Protein AF-S7XGF2-F1 (afdb_monomer_lite)

Organism: NCBI:txid1340486

Sequence (315 aa):
MRSEIEKMKKSPLVKIKSRLDFIYLAYAISLGLIILFSFMGVMVDEVNNSLNIYGWIRGILNANLFLAVSLLELVFVLKRKEKILIVLRILNSLWLFKLLLDVVKGVAQSRMAATSYNVFAGIVQFTSGFLSGWSPTMERANSADMLNGYYLILYSTFFSLILLLVYCYFKYIKKEKLTFEFHLSFLSVEDIKKSYAKNKLLTVASISISISQFLYFYSLPGTINKTVSPFTYHAILALIILALAVLVVSSIASGEEKRLDTYIITLLLTFIVYNPIYIFQHGRPGLGYIVYIFGWILFGYYLVDKKWIQSERNH

Foldseek 3Di:
DVVVVVVVVDPDQKDDDDPLQVLLVVLLVLLVQLLVLQLFFFKADQVRDGWGLQQQFDDPLGVLVLNVLSVVLSVCSQVVVPVVNLVSLVVSLVSVVVSLVSSVVQQVVQLVVLVVCVVVVVVVQVVCCVPPVDGDDDPTSGGMDTDPSSVSSVVSSVVSVVSSVVSCCCCPVVVDDNPMHRPDDADDPVLLVLLCVQPVLLSLLLVLQLVLQSFFFFDAPPDPDRGGHCSTPPVVVNVLSNVLSRVLSNCSSVVVPVCNLVSLVVLLCCCVVVPPVVRVVGHHGTPSNVSNVVSNVSSVVVVVVVVVVVVVVVD

Secondary structure (DSSP, 8-state):
-HHHHHHTS---SB---SHHHHHHHHHHHHHHHHHHHHTSEEEE-TTS-EEEHHHH--SSSSHHHHHHHHHHHHHHHHTT-HHHHHHHHHHHHHHHHHHHHHHHHHHHHHHHHHHHHHHHHHHHHHHHHHHHS-----------EE-HHHHHHHHHHHHHHHHHHHHHIIIIIS-PPP---B---PPPHHHHHHHHHH-HHHHHHHHHHHHHTTS--EE-TT-TT-EE-HHHH-HHHHHHHHHHHHHHHHHHHHT-HHHHHHHHHHHHHGGGTT-HHHHHHHSEEPHHHHHHHHHHHHHHHHHHHHHHHHHHHT-

pLDDT: mean 79.8, std 14.9, range [38.66, 96.31]

Radius of gyration: 25.09 Å; chains: 1; bounding box: 88×34×70 Å

Structure (mmCIF, N/CA/C/O backbone):
data_AF-S7XGF2-F1
#
_entry.id   AF-S7XGF2-F1
#
loop_
_atom_site.group_PDB
_atom_site.id
_atom_site.type_symbol
_atom_site.label_atom_id
_atom_site.label_alt_id
_atom_site.label_comp_id
_atom_site.label_asym_id
_atom_site.label_entity_id
_atom_site.label_seq_id
_atom_site.pdbx_PDB_ins_code
_atom_site.Cartn_x
_atom_site.Cartn_y
_atom_site.Cartn_z
_atom_site.occupancy
_atom_site.B_iso_or_equiv
_atom_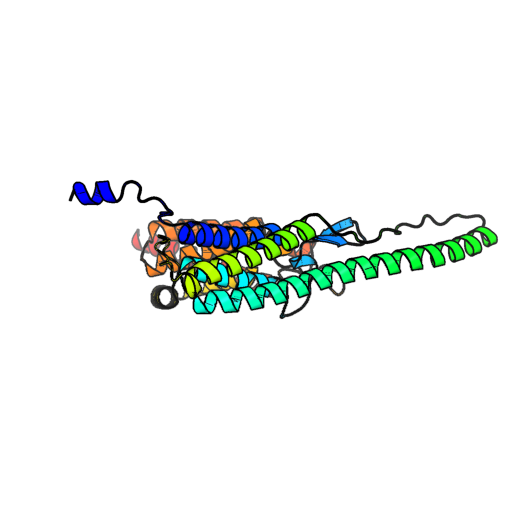site.auth_seq_id
_atom_site.auth_comp_id
_atom_site.auth_asym_id
_atom_site.auth_atom_id
_atom_site.pdbx_PDB_model_num
ATOM 1 N N . MET A 1 1 ? -34.182 17.944 18.941 1.00 46.81 1 MET A N 1
ATOM 2 C CA . MET A 1 1 ? -33.811 17.694 17.527 1.00 46.81 1 MET A CA 1
ATOM 3 C C . MET A 1 1 ? -32.900 18.765 16.920 1.00 46.81 1 MET A C 1
ATOM 5 O O . MET A 1 1 ? -31.860 18.387 16.401 1.00 46.81 1 MET A O 1
ATOM 9 N N . ARG A 1 2 ? -33.187 20.078 17.018 1.00 39.34 2 ARG A N 1
ATOM 10 C CA . ARG A 1 2 ? -32.247 21.133 16.553 1.00 39.34 2 ARG A CA 1
ATOM 11 C C . ARG A 1 2 ? -30.877 21.123 17.263 1.00 39.34 2 ARG A C 1
ATOM 13 O O . ARG A 1 2 ? -29.873 21.417 16.629 1.00 39.34 2 ARG A O 1
ATOM 20 N N . SER A 1 3 ? -30.822 20.695 18.527 1.00 53.44 3 SER A N 1
ATOM 21 C CA . SER A 1 3 ? -29.591 20.668 19.336 1.00 53.44 3 SER A CA 1
ATOM 22 C C . SER A 1 3 ? -28.613 19.524 19.017 1.00 53.44 3 SER A C 1
ATOM 24 O O . SER A 1 3 ? -27.427 19.637 19.321 1.00 53.44 3 SER A O 1
ATOM 26 N N . GLU A 1 4 ? -29.060 18.430 18.390 1.00 44.31 4 GLU A N 1
ATOM 27 C CA . GLU A 1 4 ? -28.167 17.340 17.952 1.00 44.31 4 GLU A CA 1
ATOM 28 C C . GLU A 1 4 ? -27.578 17.613 16.566 1.00 44.31 4 GLU A C 1
ATOM 30 O O . GLU A 1 4 ? -26.410 17.321 16.320 1.00 44.31 4 GLU A O 1
ATOM 35 N N . ILE A 1 5 ? -28.348 18.269 15.694 1.00 47.47 5 ILE A N 1
ATOM 36 C CA . ILE A 1 5 ? -27.898 18.693 14.363 1.00 47.47 5 ILE A CA 1
ATOM 37 C C . ILE A 1 5 ? -26.843 19.811 14.476 1.00 47.47 5 ILE A C 1
ATOM 39 O O . ILE A 1 5 ? -25.889 19.838 13.700 1.00 47.47 5 ILE A O 1
ATOM 43 N N . GLU A 1 6 ? -26.933 20.681 15.489 1.00 38.66 6 GLU A N 1
ATOM 44 C CA . GLU A 1 6 ? -25.871 21.655 15.790 1.00 38.66 6 GLU A CA 1
ATOM 45 C C . GLU A 1 6 ? -24.614 21.020 16.403 1.00 38.66 6 GLU A C 1
ATOM 47 O O . GLU A 1 6 ? -23.511 21.462 16.086 1.00 38.66 6 GLU A O 1
ATOM 52 N N . LYS A 1 7 ? -24.728 19.929 17.178 1.00 41.62 7 LYS A N 1
ATOM 53 C CA . LYS A 1 7 ? -23.557 19.163 17.659 1.00 41.62 7 LYS A CA 1
ATOM 54 C C . LYS A 1 7 ? -22.822 18.409 16.545 1.00 41.62 7 LYS A C 1
ATOM 56 O O . LYS A 1 7 ? -21.630 18.147 16.682 1.00 41.62 7 LYS A O 1
ATOM 61 N N . MET A 1 8 ? -23.497 18.090 15.438 1.00 40.09 8 MET A N 1
ATOM 62 C CA . MET A 1 8 ? -22.863 17.514 14.241 1.00 40.09 8 MET A CA 1
ATOM 63 C C . MET A 1 8 ? -22.145 18.562 13.375 1.00 40.09 8 MET A C 1
ATOM 65 O O . MET A 1 8 ? -21.375 18.207 12.479 1.00 40.09 8 MET A O 1
ATOM 69 N N . LYS A 1 9 ? -22.334 19.860 13.644 1.00 42.59 9 LYS A N 1
ATOM 70 C CA . LYS A 1 9 ? -21.626 20.941 12.954 1.00 42.59 9 LYS A CA 1
ATOM 71 C C . LYS A 1 9 ? -20.230 21.102 13.575 1.00 42.59 9 LYS A C 1
ATOM 73 O O . LYS A 1 9 ? -20.028 21.862 14.512 1.00 42.59 9 LYS A O 1
ATOM 78 N N . LYS A 1 10 ? -19.257 20.392 12.987 1.00 50.72 10 LYS A N 1
ATOM 79 C CA . LYS A 1 10 ? -17.804 20.466 13.253 1.00 50.72 10 LYS A CA 1
ATOM 80 C C . LYS A 1 10 ? -17.343 19.836 14.576 1.00 50.72 10 LYS A C 1
ATOM 82 O O . LYS A 1 10 ? -16.706 20.491 15.398 1.00 50.72 10 LYS A O 1
ATOM 87 N N . SER A 1 11 ? -17.542 18.526 14.735 1.00 46.97 11 SER A N 1
ATOM 88 C CA . SER A 1 11 ? -16.563 17.771 15.530 1.00 46.97 11 SER A CA 1
ATOM 89 C C . SER A 1 11 ? -15.215 17.836 14.794 1.00 46.97 11 SER A C 1
ATOM 91 O O . SER A 1 11 ? -15.182 17.518 13.600 1.00 46.97 11 SER A O 1
ATOM 93 N N . PRO A 1 12 ? -14.118 18.301 15.420 1.00 57.91 12 PRO A N 1
ATOM 94 C CA . PRO A 1 12 ? -12.819 18.304 14.765 1.00 57.91 12 PRO A CA 1
ATOM 95 C C . PRO A 1 12 ? -12.414 16.864 14.425 1.00 57.91 12 PRO A C 1
ATOM 97 O O . PRO A 1 12 ? -12.622 15.953 15.225 1.00 57.91 12 PRO A O 1
ATOM 100 N N . LEU A 1 13 ? -11.810 16.666 13.244 1.00 58.91 13 LEU A N 1
ATOM 101 C CA . LEU A 1 13 ? -11.358 15.350 12.756 1.00 58.91 13 LEU A CA 1
ATOM 102 C C . LEU A 1 13 ? -10.436 14.638 13.768 1.00 58.91 13 LEU A C 1
ATOM 104 O O . LEU A 1 13 ? -10.330 13.413 13.780 1.00 58.91 13 LEU A O 1
ATOM 108 N N . VAL A 1 14 ? -9.766 15.442 14.599 1.00 62.84 14 VAL A N 1
ATOM 109 C CA . VAL A 1 14 ? -8.799 15.050 15.615 1.00 62.84 14 VAL A CA 1
ATOM 110 C C . VAL A 1 14 ? -8.944 15.964 16.841 1.00 62.84 14 VAL A C 1
ATOM 112 O O . VAL A 1 14 ? -9.004 17.185 16.696 1.00 62.84 14 VAL A O 1
ATOM 115 N N . LYS A 1 15 ? -8.943 15.399 18.057 1.00 65.19 15 LYS A N 1
ATOM 116 C CA . LYS A 1 15 ? -8.947 16.160 19.322 1.00 65.19 15 LYS A CA 1
ATOM 117 C C . LYS A 1 15 ? -7.731 15.792 20.178 1.00 65.19 15 LYS A C 1
ATOM 119 O O . LYS A 1 15 ? -7.675 14.699 20.734 1.00 65.19 15 LYS A O 1
ATOM 124 N N . ILE A 1 16 ? -6.770 16.711 20.291 1.00 70.38 16 ILE A N 1
ATOM 125 C CA . ILE A 1 16 ? -5.547 16.545 21.094 1.00 70.38 16 ILE A CA 1
ATOM 126 C C . ILE A 1 16 ? -5.814 17.073 22.506 1.00 70.38 16 ILE A C 1
ATOM 128 O O . ILE A 1 16 ? -6.208 18.228 22.658 1.00 70.38 16 ILE A O 1
ATOM 132 N N . LYS A 1 17 ? -5.627 16.242 23.537 1.00 77.19 17 LYS A N 1
ATOM 133 C CA . LYS A 1 17 ? -5.855 16.631 24.942 1.00 77.19 17 LYS A CA 1
ATOM 134 C C . LYS A 1 17 ? -4.643 16.410 25.846 1.00 77.19 17 LYS A C 1
ATOM 136 O O . LYS A 1 17 ? -4.655 16.857 26.988 1.00 77.19 17 LYS A O 1
ATOM 141 N N . SER A 1 18 ? -3.607 15.731 25.362 1.00 84.00 18 SER A N 1
ATOM 142 C CA . SER A 1 18 ? -2.407 15.416 26.139 1.00 84.00 18 SER A CA 1
ATOM 143 C C . SER A 1 18 ? -1.144 15.407 25.273 1.00 84.00 18 SER A C 1
ATOM 145 O O . SER A 1 18 ? -1.208 15.375 24.042 1.00 84.00 18 SER A O 1
ATOM 147 N N . ARG A 1 19 ? 0.027 15.406 25.924 1.00 86.75 19 ARG A N 1
ATOM 148 C CA . ARG A 1 19 ? 1.322 15.223 25.246 1.00 86.75 19 ARG A CA 1
ATOM 149 C C . ARG A 1 19 ? 1.389 13.864 24.552 1.00 86.75 19 ARG A C 1
ATOM 151 O O . ARG A 1 19 ? 1.820 13.792 23.406 1.00 86.75 19 ARG A O 1
ATOM 158 N N . LEU A 1 20 ? 0.900 12.811 25.211 1.00 88.50 20 LEU A N 1
ATOM 159 C CA . LEU A 1 20 ? 0.808 11.475 24.630 1.00 88.50 20 LEU A CA 1
ATOM 160 C C . LEU A 1 20 ? -0.071 11.444 23.368 1.00 88.50 20 LEU A C 1
ATOM 162 O O . LEU A 1 20 ? 0.294 10.787 22.396 1.00 88.50 20 LEU A O 1
ATOM 166 N N . ASP A 1 21 ? -1.181 12.189 23.347 1.00 87.81 21 ASP A N 1
ATOM 167 C CA . ASP A 1 21 ? -2.037 12.318 22.159 1.00 87.81 21 ASP A CA 1
ATOM 168 C C . ASP A 1 21 ? -1.284 12.965 20.986 1.00 87.81 21 ASP A C 1
ATOM 170 O O . ASP A 1 21 ? -1.385 12.503 19.850 1.00 87.81 21 ASP A O 1
ATOM 174 N N . PHE A 1 22 ? -0.497 14.010 21.261 1.00 88.94 22 PHE A N 1
ATOM 175 C CA . PHE A 1 22 ? 0.336 14.663 20.251 1.00 88.94 22 PHE A CA 1
ATOM 176 C C . PHE A 1 22 ? 1.414 13.718 19.704 1.00 88.94 22 PHE A C 1
ATOM 178 O O . PHE A 1 22 ? 1.572 13.610 18.490 1.00 88.94 22 PHE A O 1
ATOM 185 N N . ILE A 1 23 ? 2.111 12.990 20.583 1.00 91.44 23 ILE A N 1
ATOM 186 C CA . ILE A 1 23 ? 3.130 12.003 20.191 1.00 91.44 23 ILE A CA 1
ATOM 187 C C . ILE A 1 23 ? 2.505 10.913 19.311 1.00 91.44 23 ILE A C 1
ATOM 189 O O . ILE A 1 23 ? 3.071 10.542 18.284 1.00 91.44 23 ILE A O 1
ATOM 193 N N . TYR A 1 24 ? 1.318 10.424 19.679 1.00 89.94 24 TYR A N 1
ATOM 194 C CA . TYR A 1 24 ? 0.616 9.395 18.918 1.00 89.94 24 TYR A CA 1
ATOM 195 C C . TYR A 1 24 ? 0.165 9.887 17.535 1.00 89.94 24 TYR A C 1
ATOM 197 O O . TYR A 1 24 ? 0.303 9.165 16.546 1.00 89.94 24 TYR A O 1
ATOM 205 N N . LEU A 1 25 ? -0.318 11.129 17.438 1.00 90.25 25 LEU A N 1
ATOM 206 C CA . LEU A 1 25 ? -0.640 11.756 16.155 1.00 90.25 25 LEU A CA 1
ATOM 207 C C . LEU A 1 25 ? 0.611 11.942 15.288 1.00 90.25 25 LEU A C 1
ATOM 209 O O . LEU A 1 25 ? 0.588 11.597 14.108 1.00 90.25 25 LEU A O 1
ATOM 213 N N . ALA A 1 26 ? 1.704 12.452 15.860 1.00 91.56 26 ALA A N 1
ATOM 214 C CA . ALA A 1 26 ? 2.969 12.618 15.149 1.00 91.56 26 ALA A CA 1
ATOM 215 C C . ALA A 1 26 ? 3.483 11.275 14.611 1.00 91.56 26 ALA A C 1
ATOM 217 O O . ALA A 1 26 ? 3.954 11.196 13.477 1.00 91.56 26 ALA A O 1
ATOM 218 N N . TYR A 1 27 ? 3.320 10.200 15.387 1.00 91.94 27 TYR A N 1
ATOM 219 C CA . TYR A 1 27 ? 3.642 8.849 14.945 1.00 91.94 27 TYR A CA 1
ATOM 220 C C . TYR A 1 27 ? 2.771 8.415 13.755 1.00 91.94 27 TYR A C 1
ATOM 222 O O . TYR A 1 27 ? 3.312 7.971 12.742 1.00 91.94 27 TYR A O 1
ATOM 230 N N . ALA A 1 28 ? 1.451 8.624 13.810 1.00 90.81 28 ALA A N 1
ATOM 231 C CA . ALA A 1 28 ? 0.550 8.324 12.693 1.00 90.81 28 ALA A CA 1
ATOM 232 C C . ALA A 1 28 ? 0.929 9.091 11.411 1.00 90.81 28 ALA A C 1
ATOM 234 O O . ALA A 1 28 ? 0.968 8.513 10.323 1.00 90.81 28 ALA A O 1
ATOM 235 N N . ILE A 1 29 ? 1.266 10.378 11.545 1.00 91.81 29 ILE A N 1
ATOM 236 C CA . ILE A 1 29 ? 1.727 11.221 10.433 1.00 91.81 29 ILE A CA 1
ATOM 237 C C . ILE A 1 29 ? 3.048 10.690 9.870 1.00 91.81 29 ILE A C 1
ATOM 239 O O . ILE A 1 29 ? 3.187 10.578 8.654 1.00 91.81 29 ILE A O 1
ATOM 243 N N . SER A 1 30 ? 3.995 10.305 10.731 1.00 93.25 30 SER A N 1
ATOM 244 C CA . SER A 1 30 ? 5.280 9.745 10.295 1.00 93.25 30 SER A CA 1
ATOM 245 C C . SER A 1 30 ? 5.104 8.480 9.451 1.00 93.25 30 SER A C 1
ATOM 247 O O . SER A 1 30 ? 5.792 8.306 8.449 1.00 93.25 30 SER A O 1
ATOM 249 N N . LEU A 1 31 ? 4.131 7.631 9.795 1.00 92.56 31 LEU A N 1
ATOM 250 C CA . LEU A 1 31 ? 3.808 6.434 9.026 1.00 92.56 31 LEU A CA 1
ATOM 251 C C . LEU A 1 31 ? 3.221 6.785 7.650 1.00 92.56 31 LEU A C 1
ATOM 253 O O . LEU A 1 31 ? 3.623 6.202 6.643 1.00 92.56 31 LEU A O 1
ATOM 257 N N . GLY A 1 32 ? 2.324 7.775 7.595 1.00 91.81 32 GLY A N 1
ATOM 258 C CA . GLY A 1 32 ? 1.805 8.311 6.335 1.00 91.81 32 GLY A CA 1
ATOM 259 C C . GLY A 1 32 ? 2.906 8.886 5.437 1.00 91.81 32 GLY A C 1
ATOM 260 O O . GLY A 1 32 ? 2.899 8.642 4.233 1.00 91.81 32 GLY A O 1
ATOM 261 N N . LEU A 1 33 ? 3.891 9.581 6.017 1.00 92.38 33 LEU A N 1
ATOM 262 C CA . LEU A 1 33 ? 5.047 10.111 5.286 1.00 92.38 33 LEU A CA 1
ATOM 263 C C . LEU A 1 33 ? 5.955 9.006 4.741 1.00 92.38 33 LEU A C 1
ATOM 265 O O . LEU A 1 33 ? 6.393 9.106 3.602 1.00 92.38 33 LEU A O 1
ATOM 269 N N . ILE A 1 34 ? 6.199 7.932 5.500 1.00 92.81 34 ILE A N 1
ATOM 270 C CA . ILE A 1 34 ? 6.968 6.775 5.006 1.00 92.81 34 ILE A CA 1
ATOM 271 C C . ILE A 1 34 ? 6.289 6.170 3.772 1.00 92.81 34 ILE A C 1
ATOM 273 O O . ILE A 1 34 ? 6.959 5.917 2.771 1.00 92.81 34 ILE A O 1
ATOM 277 N N . ILE A 1 35 ? 4.965 5.980 3.822 1.00 92.38 35 ILE A N 1
ATOM 278 C CA . ILE A 1 35 ? 4.186 5.492 2.676 1.00 92.38 35 ILE A CA 1
ATOM 279 C C . ILE A 1 35 ? 4.309 6.469 1.503 1.00 92.38 35 ILE A C 1
ATOM 281 O O . ILE A 1 35 ? 4.634 6.055 0.396 1.00 92.38 35 ILE A O 1
ATOM 285 N N . LEU A 1 36 ? 4.128 7.770 1.730 1.00 89.94 36 LEU A N 1
ATOM 286 C CA . LEU A 1 36 ? 4.232 8.773 0.671 1.00 89.94 36 LEU A CA 1
ATOM 287 C C . LEU A 1 36 ? 5.622 8.786 0.011 1.00 89.94 36 LEU A C 1
ATOM 289 O O . LEU A 1 36 ? 5.730 8.745 -1.213 1.00 89.94 36 LEU A O 1
ATOM 293 N N . PHE A 1 37 ? 6.689 8.810 0.811 1.00 90.12 37 PHE A N 1
ATOM 294 C CA . PHE A 1 37 ? 8.063 8.865 0.315 1.00 90.12 37 PHE A CA 1
ATOM 295 C C . PHE A 1 37 ? 8.501 7.574 -0.369 1.00 90.12 37 PHE A C 1
ATOM 297 O O . PHE A 1 37 ? 9.339 7.627 -1.264 1.00 90.12 37 PHE A O 1
ATOM 304 N N . SER A 1 38 ? 7.901 6.431 -0.030 1.00 89.94 38 SER A N 1
ATOM 305 C CA . SER A 1 38 ? 8.180 5.165 -0.717 1.00 89.94 38 SER A CA 1
ATOM 306 C C . SER A 1 38 ? 7.831 5.185 -2.213 1.00 89.94 38 SER A C 1
ATOM 308 O O . SER A 1 38 ? 8.417 4.429 -2.988 1.00 89.94 38 SER A O 1
ATOM 310 N N . PHE A 1 39 ? 6.946 6.090 -2.649 1.00 87.69 39 PHE A N 1
ATOM 311 C CA . PHE A 1 39 ? 6.624 6.284 -4.065 1.00 87.69 39 PHE A CA 1
ATOM 312 C C . PHE A 1 39 ? 7.632 7.156 -4.817 1.00 87.69 39 PHE A C 1
ATOM 314 O O . PHE A 1 39 ? 7.620 7.155 -6.049 1.00 87.69 39 PHE A O 1
ATOM 321 N N . MET A 1 40 ? 8.495 7.892 -4.110 1.00 87.81 40 MET A N 1
ATOM 322 C CA . MET A 1 40 ? 9.519 8.734 -4.727 1.00 87.81 40 MET A CA 1
ATOM 323 C C . MET A 1 40 ? 10.663 7.890 -5.293 1.00 87.81 40 MET A C 1
ATOM 325 O O . MET A 1 40 ? 10.929 6.780 -4.831 1.00 87.81 40 MET A O 1
ATOM 329 N N . GLY A 1 41 ? 11.377 8.442 -6.276 1.00 82.94 41 GLY A N 1
ATOM 330 C CA . GLY A 1 41 ? 12.585 7.821 -6.813 1.00 82.94 41 GLY A CA 1
ATOM 331 C C . GLY A 1 41 ? 13.623 7.596 -5.712 1.00 82.94 41 GLY A C 1
ATOM 332 O O . GLY A 1 41 ? 13.992 8.537 -5.006 1.00 82.94 41 GLY A O 1
ATOM 333 N N . VAL A 1 42 ? 14.080 6.352 -5.568 1.00 82.50 42 VAL A N 1
ATOM 334 C CA . VAL A 1 42 ? 15.118 5.941 -4.608 1.00 82.50 42 VAL A CA 1
ATOM 335 C C . VAL A 1 42 ? 16.458 5.698 -5.292 1.00 82.50 42 VAL A C 1
ATOM 337 O O . VAL A 1 42 ? 17.495 5.831 -4.647 1.00 82.50 42 VAL A O 1
ATOM 340 N N . MET A 1 43 ? 16.445 5.402 -6.593 1.00 80.38 43 MET A N 1
ATOM 341 C CA . MET A 1 43 ? 17.648 5.285 -7.409 1.00 80.38 43 MET A CA 1
ATOM 342 C C . MET A 1 43 ? 17.378 5.577 -8.884 1.00 80.38 43 MET A C 1
ATOM 344 O O . MET A 1 43 ? 16.242 5.478 -9.345 1.00 80.38 43 MET A O 1
ATOM 348 N N . VAL A 1 44 ? 18.435 5.893 -9.619 1.00 78.00 44 VAL A N 1
ATOM 349 C CA . VAL A 1 44 ? 18.453 5.968 -11.082 1.00 78.00 44 VAL A CA 1
ATOM 350 C C . VAL A 1 44 ? 19.050 4.674 -11.631 1.00 78.00 44 VAL A C 1
ATOM 352 O O . VAL A 1 44 ? 20.058 4.214 -11.104 1.00 78.00 44 VAL A O 1
ATOM 355 N N . ASP A 1 45 ? 18.436 4.056 -12.643 1.00 71.69 45 ASP A N 1
ATOM 356 C CA . ASP A 1 45 ? 19.015 2.883 -13.315 1.00 71.69 45 ASP A CA 1
ATOM 357 C C . ASP A 1 45 ? 20.103 3.260 -14.340 1.00 71.69 45 ASP A C 1
ATOM 359 O O . ASP A 1 45 ? 20.304 4.425 -14.661 1.00 71.69 45 ASP A O 1
ATOM 363 N N . GLU A 1 46 ? 20.803 2.266 -14.889 1.00 64.81 46 GLU A N 1
ATOM 364 C CA . GLU A 1 46 ? 21.905 2.444 -15.862 1.00 64.81 46 GLU A CA 1
ATOM 36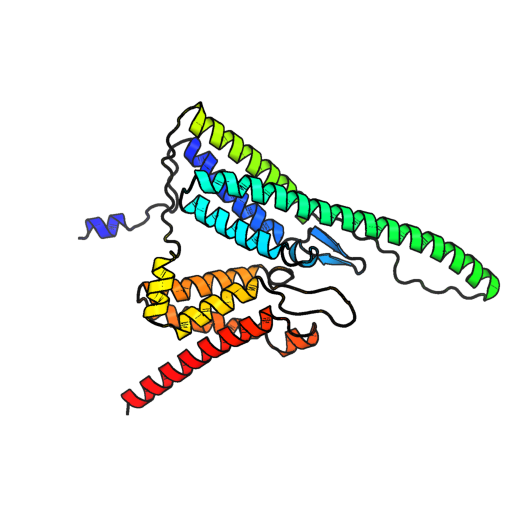5 C C . GLU A 1 46 ? 21.491 3.156 -17.167 1.00 64.81 46 GLU A C 1
ATOM 367 O O . GLU A 1 46 ? 22.332 3.516 -17.989 1.00 64.81 46 GLU A O 1
ATOM 372 N N . VAL A 1 47 ? 20.186 3.358 -17.375 1.00 67.06 47 VAL A N 1
ATOM 373 C CA . VAL A 1 47 ? 19.596 4.033 -18.539 1.00 67.06 47 VAL A CA 1
ATOM 374 C C . VAL A 1 47 ? 18.941 5.360 -18.123 1.00 67.06 47 VAL A C 1
ATOM 376 O O . VAL A 1 47 ? 18.103 5.901 -18.836 1.00 67.06 47 VAL A O 1
ATOM 379 N N . ASN A 1 48 ? 19.330 5.907 -16.969 1.00 68.44 48 ASN A N 1
ATOM 380 C CA . ASN A 1 48 ? 18.834 7.161 -16.408 1.00 68.44 48 ASN A CA 1
ATOM 381 C C . ASN A 1 48 ? 17.333 7.195 -16.059 1.00 68.44 48 ASN A C 1
ATOM 383 O O . ASN A 1 48 ? 16.751 8.272 -15.917 1.00 68.44 48 ASN A O 1
ATOM 387 N N . ASN A 1 49 ? 16.692 6.043 -15.840 1.00 74.44 49 ASN A N 1
ATOM 388 C CA . ASN A 1 49 ? 15.315 6.019 -15.350 1.00 74.44 49 ASN A CA 1
ATOM 389 C C . ASN A 1 49 ? 15.280 6.114 -13.827 1.00 74.44 49 ASN A C 1
ATOM 391 O O . ASN A 1 49 ? 15.879 5.297 -13.129 1.00 74.44 49 ASN A O 1
ATOM 395 N N . SER A 1 50 ? 14.509 7.066 -13.306 1.00 80.06 50 SER A N 1
ATOM 396 C CA . SER A 1 50 ? 14.205 7.144 -11.877 1.00 80.06 50 SER A CA 1
ATOM 397 C C . SER A 1 50 ? 13.273 5.998 -11.476 1.00 80.06 50 SER A C 1
ATOM 399 O O . SER A 1 50 ? 12.164 5.870 -11.998 1.00 80.06 50 SER A O 1
ATOM 401 N N . LEU A 1 51 ? 13.725 5.160 -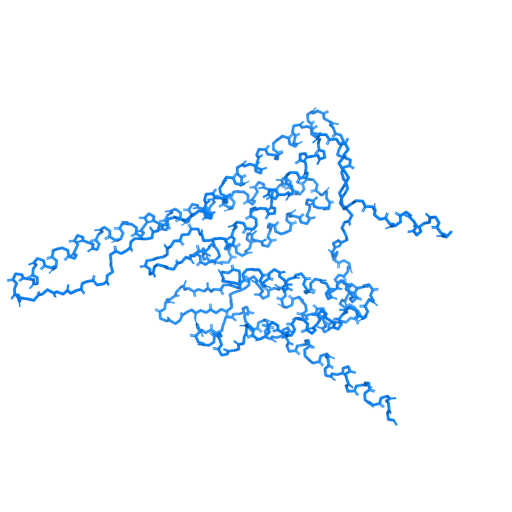10.546 1.00 80.62 51 LEU A N 1
ATOM 402 C CA . LEU A 1 51 ? 12.971 4.041 -9.996 1.00 80.62 51 LEU A CA 1
ATOM 403 C C . LEU A 1 51 ? 12.667 4.298 -8.524 1.00 80.62 51 LEU A C 1
ATOM 405 O O . LEU A 1 51 ? 13.554 4.620 -7.730 1.00 80.62 51 LEU A O 1
ATOM 409 N N . ASN A 1 52 ? 11.407 4.111 -8.143 1.00 86.50 52 ASN A N 1
ATOM 410 C CA . ASN A 1 52 ? 11.021 4.017 -6.740 1.00 86.50 52 ASN A CA 1
ATOM 411 C C . ASN A 1 52 ? 11.249 2.597 -6.194 1.00 86.50 52 ASN A C 1
ATOM 413 O O . ASN A 1 52 ? 11.642 1.678 -6.921 1.00 86.50 52 ASN A O 1
ATOM 417 N N . ILE A 1 53 ? 10.989 2.399 -4.901 1.00 84.81 53 ILE A N 1
ATOM 418 C CA . ILE A 1 53 ? 11.267 1.126 -4.219 1.00 84.81 53 ILE A CA 1
ATOM 419 C C . ILE A 1 53 ? 10.478 -0.058 -4.815 1.00 84.81 53 ILE A C 1
ATOM 421 O O . ILE A 1 53 ? 10.954 -1.194 -4.797 1.00 84.81 53 ILE A O 1
ATOM 425 N N . TYR A 1 54 ? 9.312 0.219 -5.410 1.00 83.56 54 TYR A N 1
ATOM 426 C CA . TYR A 1 54 ? 8.434 -0.751 -6.074 1.00 83.56 54 TYR A CA 1
ATOM 427 C C . TYR A 1 54 ? 8.902 -1.137 -7.476 1.00 83.56 54 TYR A C 1
ATOM 429 O O . TYR A 1 54 ? 8.585 -2.224 -7.951 1.00 83.56 54 TYR A O 1
ATOM 437 N N . GLY A 1 55 ? 9.628 -0.248 -8.158 1.00 76.19 55 GLY A N 1
ATOM 438 C CA . GLY A 1 55 ? 10.264 -0.532 -9.447 1.00 76.19 55 GLY A CA 1
ATOM 439 C C . GLY A 1 55 ? 11.600 -1.260 -9.321 1.00 76.19 55 GLY A C 1
ATOM 440 O O . GLY A 1 55 ? 11.993 -1.977 -10.240 1.00 76.19 55 GLY A O 1
ATOM 441 N N . TRP A 1 56 ? 12.292 -1.092 -8.190 1.00 74.31 56 TRP A N 1
ATOM 442 C CA . TRP A 1 56 ? 13.604 -1.697 -7.960 1.00 74.31 56 TRP A CA 1
ATOM 443 C C . TRP A 1 56 ? 13.534 -3.106 -7.352 1.00 74.31 56 TRP A C 1
ATOM 445 O O . TRP A 1 56 ? 14.190 -4.028 -7.842 1.00 74.31 56 TRP A O 1
ATOM 455 N N . ILE A 1 57 ? 12.748 -3.302 -6.286 1.00 70.25 57 ILE A N 1
ATOM 456 C CA . ILE A 1 57 ? 12.844 -4.511 -5.455 1.00 70.25 57 ILE A CA 1
ATOM 457 C C . ILE A 1 57 ? 11.886 -5.607 -5.930 1.00 70.25 57 ILE A C 1
ATOM 459 O O . ILE A 1 57 ? 10.667 -5.434 -5.963 1.00 70.25 57 ILE A O 1
ATOM 463 N N . ARG A 1 58 ? 12.450 -6.778 -6.251 1.00 63.06 58 ARG A N 1
ATOM 464 C CA . ARG A 1 58 ? 11.759 -7.905 -6.905 1.00 63.06 58 ARG A CA 1
ATOM 465 C C . ARG A 1 58 ? 11.364 -9.018 -5.919 1.00 63.06 58 ARG A C 1
ATOM 467 O O . ARG A 1 58 ? 12.042 -9.219 -4.914 1.00 63.06 58 ARG A O 1
ATOM 474 N N . GLY A 1 59 ? 10.303 -9.777 -6.233 1.00 56.94 59 GLY A N 1
ATOM 475 C CA . GLY A 1 59 ? 9.919 -11.027 -5.540 1.00 56.94 59 GLY A CA 1
ATOM 476 C C . GLY A 1 59 ? 8.461 -11.089 -5.056 1.00 56.94 59 GLY A C 1
ATOM 477 O O . GLY A 1 59 ? 7.682 -10.189 -5.330 1.00 56.94 59 GLY A O 1
ATOM 478 N N . ILE A 1 60 ? 8.082 -12.153 -4.335 1.00 48.25 60 ILE A N 1
ATOM 479 C CA . ILE A 1 60 ? 6.756 -12.298 -3.682 1.00 48.25 60 ILE A CA 1
ATOM 480 C C . ILE A 1 60 ? 6.725 -11.562 -2.325 1.00 48.25 60 ILE A C 1
ATOM 482 O O . ILE A 1 60 ? 5.722 -10.956 -1.962 1.00 48.25 60 ILE A O 1
ATOM 486 N N . LEU A 1 61 ? 7.857 -11.538 -1.609 1.00 56.22 61 LEU A N 1
ATOM 487 C CA . LEU A 1 61 ? 8.100 -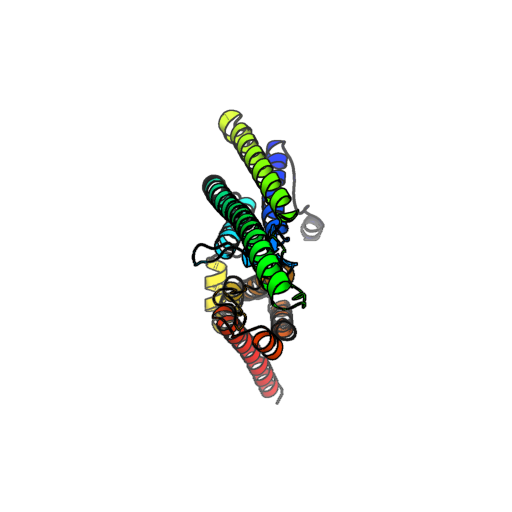10.726 -0.406 1.00 56.22 61 LEU A CA 1
ATOM 488 C C . LEU A 1 61 ? 8.714 -9.364 -0.791 1.00 56.22 61 LEU A C 1
ATOM 490 O O . LEU A 1 61 ? 9.802 -9.000 -0.340 1.00 56.22 61 LEU A O 1
ATOM 494 N N . ASN A 1 62 ? 8.056 -8.651 -1.704 1.00 72.88 62 ASN A N 1
ATOM 495 C CA . ASN A 1 62 ? 8.564 -7.417 -2.310 1.00 72.88 62 ASN A CA 1
ATOM 496 C C . ASN A 1 62 ? 8.020 -6.147 -1.633 1.00 72.88 62 ASN A C 1
ATOM 498 O O . ASN A 1 62 ? 7.241 -6.190 -0.679 1.00 72.88 62 ASN A O 1
ATOM 502 N N . ALA A 1 63 ? 8.424 -4.994 -2.167 1.00 82.56 63 ALA A N 1
ATOM 503 C CA . ALA A 1 63 ? 7.976 -3.686 -1.711 1.00 82.56 63 ALA A CA 1
ATOM 504 C C . ALA A 1 63 ? 6.439 -3.522 -1.705 1.00 82.56 63 ALA A C 1
ATOM 506 O O . ALA A 1 63 ? 5.916 -2.844 -0.822 1.00 82.56 63 ALA A O 1
ATOM 507 N N . ASN A 1 64 ? 5.690 -4.174 -2.609 1.00 85.50 64 ASN A N 1
ATOM 508 C CA . ASN A 1 64 ? 4.220 -4.090 -2.630 1.00 85.50 64 ASN A CA 1
ATOM 509 C C . ASN A 1 64 ? 3.600 -4.725 -1.383 1.00 85.50 64 ASN A C 1
ATOM 511 O O . ASN A 1 64 ? 2.636 -4.192 -0.832 1.00 85.50 64 ASN A O 1
ATOM 515 N N . LEU A 1 65 ? 4.161 -5.841 -0.910 1.00 86.31 65 LEU A N 1
ATOM 516 C CA . LEU A 1 65 ? 3.700 -6.466 0.326 1.00 86.31 65 LEU A CA 1
ATOM 517 C C . LEU A 1 65 ? 4.038 -5.593 1.539 1.00 86.31 65 LEU A C 1
ATOM 519 O O . LEU A 1 65 ? 3.185 -5.402 2.402 1.00 86.31 65 LEU A O 1
ATOM 523 N N . PHE A 1 66 ? 5.224 -4.976 1.559 1.00 89.69 66 PHE A N 1
ATOM 524 C CA . PHE A 1 66 ? 5.561 -3.960 2.560 1.00 89.69 66 PHE A CA 1
ATOM 525 C C . PHE A 1 66 ? 4.541 -2.804 2.574 1.00 89.69 66 PHE A C 1
ATOM 527 O O . PHE A 1 66 ? 4.113 -2.383 3.650 1.00 89.69 66 PHE A O 1
ATOM 534 N N . LEU A 1 67 ? 4.086 -2.322 1.409 1.00 90.88 67 LEU A N 1
ATOM 535 C CA . LEU A 1 67 ? 3.037 -1.298 1.332 1.00 90.88 67 LEU A CA 1
ATOM 536 C C . LEU A 1 67 ? 1.710 -1.788 1.913 1.00 90.88 67 LEU A C 1
ATOM 538 O O . LEU A 1 67 ? 1.101 -1.071 2.704 1.00 90.88 67 LEU A O 1
ATOM 542 N N . ALA A 1 68 ? 1.270 -2.999 1.564 1.00 89.06 68 ALA A N 1
ATOM 543 C CA . ALA A 1 68 ? 0.038 -3.570 2.104 1.00 89.06 68 ALA A CA 1
ATOM 544 C C . ALA A 1 68 ? 0.088 -3.668 3.640 1.00 89.06 68 ALA A C 1
ATOM 546 O O . ALA A 1 68 ? -0.855 -3.259 4.321 1.00 89.06 68 ALA A O 1
ATOM 547 N N . VAL A 1 69 ? 1.212 -4.137 4.194 1.00 90.88 69 VAL A N 1
ATOM 548 C CA . VAL A 1 69 ? 1.407 -4.228 5.649 1.00 90.88 69 VAL A CA 1
ATOM 549 C C . VAL A 1 69 ? 1.530 -2.838 6.287 1.00 90.88 69 VAL A C 1
ATOM 551 O O . VAL A 1 69 ? 1.016 -2.636 7.383 1.00 90.88 69 VAL A O 1
ATOM 554 N N . SER A 1 70 ? 2.125 -1.855 5.610 1.00 92.19 70 SER A N 1
ATOM 555 C CA . SER A 1 70 ? 2.215 -0.466 6.096 1.00 92.19 70 SER A CA 1
ATOM 556 C C . SER A 1 70 ? 0.854 0.238 6.119 1.00 92.19 70 SER A C 1
ATOM 558 O O . SER A 1 70 ? 0.527 0.934 7.079 1.00 92.19 70 SER A O 1
ATOM 560 N N . LEU A 1 71 ? 0.018 0.026 5.099 1.00 91.00 71 LEU A N 1
ATOM 561 C CA . LEU A 1 71 ? -1.364 0.518 5.072 1.00 91.00 71 LEU A CA 1
ATOM 562 C C . LEU A 1 71 ? -2.200 -0.127 6.186 1.00 91.00 71 LEU A C 1
ATOM 564 O O . LEU A 1 71 ? -2.999 0.543 6.839 1.00 91.00 71 LEU A O 1
ATOM 568 N N . LEU A 1 72 ? -1.988 -1.417 6.445 1.00 89.50 72 LEU A N 1
ATOM 569 C CA . LEU A 1 72 ? -2.641 -2.140 7.533 1.00 89.50 72 LEU A CA 1
ATOM 570 C C . LEU A 1 72 ? -2.147 -1.683 8.915 1.00 89.50 72 LEU A C 1
ATOM 572 O O . LEU A 1 72 ? -2.963 -1.518 9.824 1.00 89.50 72 LEU A O 1
ATOM 576 N N . GLU A 1 73 ? -0.849 -1.404 9.070 1.00 91.69 73 GLU A N 1
ATOM 577 C CA . GLU A 1 73 ? -0.302 -0.744 10.259 1.00 91.69 73 GLU A CA 1
ATOM 578 C C . GLU A 1 73 ? -1.019 0.589 10.486 1.00 91.69 73 GLU A C 1
ATOM 580 O O . GLU A 1 73 ? -1.541 0.812 11.576 1.00 91.69 73 GLU A O 1
ATOM 585 N N . LEU A 1 74 ? -1.152 1.423 9.448 1.00 90.19 74 LEU A N 1
ATOM 586 C CA . LEU A 1 74 ? -1.840 2.711 9.535 1.00 90.19 74 LEU A CA 1
ATOM 587 C C . LEU A 1 74 ? -3.290 2.540 9.996 1.00 90.19 74 LEU A C 1
ATOM 589 O O . LEU A 1 74 ? -3.717 3.220 10.924 1.00 90.19 74 LEU A O 1
ATOM 593 N N . VAL A 1 75 ? -4.031 1.574 9.452 1.00 87.25 75 VAL A N 1
ATOM 594 C CA . VAL A 1 75 ? -5.390 1.262 9.930 1.00 87.25 75 VAL A CA 1
ATOM 595 C C . VAL A 1 75 ? -5.396 0.888 11.418 1.00 87.25 75 VAL A C 1
ATOM 597 O O . VAL A 1 75 ? -6.300 1.303 12.147 1.00 87.25 75 VAL A O 1
ATOM 600 N N . PHE A 1 76 ? -4.405 0.144 11.914 1.00 88.06 76 PHE A N 1
ATOM 601 C CA . PHE A 1 76 ? -4.317 -0.198 13.337 1.00 88.06 76 PHE A CA 1
ATOM 602 C C . PHE A 1 76 ? -3.928 0.970 14.241 1.00 88.06 76 PHE A C 1
ATOM 604 O O . PHE A 1 76 ? -4.424 1.024 15.373 1.00 88.06 76 PHE A O 1
ATOM 611 N N . VAL A 1 77 ? -3.119 1.913 13.749 1.00 88.50 77 VAL A N 1
ATOM 612 C CA . VAL A 1 77 ? -2.878 3.204 14.414 1.00 88.50 77 VAL A CA 1
ATOM 613 C C . VAL A 1 77 ? -4.199 3.937 14.581 1.00 88.50 77 VAL A C 1
ATOM 615 O O . VAL A 1 77 ? -4.589 4.317 15.684 1.00 88.50 77 VAL A O 1
ATOM 618 N N . LEU A 1 78 ? -4.951 4.055 13.492 1.00 85.44 78 LEU A N 1
ATOM 619 C CA . LEU A 1 78 ? -6.203 4.797 13.489 1.00 85.44 78 LEU A CA 1
ATOM 620 C C . LEU A 1 78 ? -7.277 4.102 14.357 1.00 85.44 78 LEU A C 1
ATOM 622 O O . LEU A 1 78 ? -8.069 4.774 15.013 1.00 85.44 78 LEU A O 1
ATOM 626 N N . LYS A 1 79 ? -7.247 2.763 14.461 1.00 83.75 79 LYS A N 1
ATOM 627 C CA . LYS A 1 79 ? -8.113 1.946 15.343 1.00 83.75 79 LYS A CA 1
ATOM 628 C C . LYS A 1 79 ? -7.599 1.768 16.782 1.00 83.75 79 LYS A C 1
ATOM 630 O O . LYS A 1 79 ? -8.229 1.040 17.552 1.00 83.75 79 LYS A O 1
ATOM 635 N N . ARG A 1 80 ? -6.465 2.373 17.161 1.00 81.62 80 ARG A N 1
ATOM 636 C CA . ARG A 1 80 ? -5.855 2.278 18.507 1.00 81.62 80 ARG A CA 1
ATOM 637 C C . ARG A 1 80 ? -5.588 0.839 18.974 1.00 81.62 80 ARG A C 1
ATOM 639 O O . ARG A 1 80 ? -5.721 0.510 20.153 1.00 81.62 80 ARG A O 1
ATOM 646 N N . LYS A 1 81 ? -5.189 -0.054 18.064 1.00 83.75 81 LYS A N 1
ATOM 647 C CA . LYS A 1 81 ? -4.794 -1.435 18.406 1.00 83.75 81 LYS A CA 1
ATOM 648 C C . LYS A 1 81 ? -3.321 -1.482 18.836 1.00 83.75 81 LYS A C 1
ATOM 650 O O . LYS A 1 81 ? -2.486 -2.078 18.164 1.00 83.75 81 LYS A O 1
ATOM 655 N N . GLU A 1 82 ? -3.022 -0.856 19.979 1.00 79.56 82 GLU A N 1
ATOM 656 C CA . GLU A 1 82 ? -1.661 -0.523 20.453 1.00 79.56 82 GLU A CA 1
ATOM 657 C C . GLU A 1 82 ? -0.680 -1.716 20.464 1.00 79.56 82 GLU A C 1
ATOM 659 O O . GLU A 1 82 ? 0.441 -1.590 19.980 1.00 79.56 82 GLU A O 1
ATOM 664 N N . LYS A 1 83 ? -1.091 -2.895 20.957 1.00 83.81 83 LYS A N 1
ATOM 665 C CA . LYS A 1 83 ? -0.204 -4.077 21.032 1.00 83.81 83 LYS A CA 1
ATOM 666 C C . LYS A 1 83 ? 0.238 -4.579 19.653 1.00 83.81 83 LYS A C 1
ATOM 668 O O . LYS A 1 83 ? 1.412 -4.863 19.448 1.00 83.81 83 LYS A O 1
ATOM 673 N N . ILE A 1 84 ? -0.707 -4.683 18.718 1.00 84.81 84 ILE A N 1
ATOM 674 C CA . ILE A 1 84 ? -0.454 -5.165 17.350 1.00 84.81 84 ILE A CA 1
ATOM 675 C C . ILE A 1 84 ? 0.387 -4.139 16.586 1.00 84.81 84 ILE A C 1
ATOM 677 O O . ILE A 1 84 ? 1.304 -4.501 15.859 1.00 84.81 84 ILE A O 1
ATOM 681 N N . LEU A 1 85 ? 0.107 -2.856 16.808 1.00 86.12 85 LEU A N 1
ATOM 682 C CA . LEU A 1 85 ? 0.822 -1.737 16.209 1.00 86.12 85 LEU A CA 1
ATOM 683 C C . LEU A 1 85 ? 2.317 -1.735 16.535 1.00 86.12 85 LEU A C 1
ATOM 685 O O . LEU A 1 85 ? 3.120 -1.603 15.620 1.00 86.12 85 LEU A O 1
ATOM 689 N N . ILE A 1 86 ? 2.701 -1.935 17.802 1.00 86.69 86 ILE A N 1
ATOM 690 C CA . ILE A 1 86 ? 4.123 -1.950 18.193 1.00 86.69 86 ILE A CA 1
ATOM 691 C C . ILE A 1 86 ? 4.863 -3.079 17.465 1.00 86.69 86 ILE A C 1
ATOM 693 O O . ILE A 1 86 ? 5.941 -2.860 16.913 1.00 86.69 86 ILE A O 1
ATOM 697 N N . VAL A 1 87 ? 4.264 -4.274 17.422 1.00 90.19 87 VAL A N 1
ATOM 698 C CA . VAL A 1 87 ? 4.842 -5.438 16.734 1.00 90.19 87 VAL A CA 1
ATOM 699 C C . VAL A 1 87 ? 4.987 -5.169 15.237 1.00 90.19 87 VAL A C 1
ATOM 701 O O . VAL A 1 87 ? 6.070 -5.358 14.683 1.00 90.19 87 VAL A O 1
ATOM 704 N N . LEU A 1 88 ? 3.927 -4.681 14.586 1.00 91.38 88 LEU A N 1
ATOM 705 C CA . LEU A 1 88 ? 3.957 -4.355 13.161 1.00 91.38 88 LEU A CA 1
ATOM 706 C C . LEU A 1 88 ? 5.000 -3.294 12.843 1.00 91.38 88 LEU A C 1
ATOM 708 O O . LEU A 1 88 ? 5.715 -3.442 11.859 1.00 91.38 88 LEU A O 1
ATOM 712 N N . ARG A 1 89 ? 5.148 -2.269 13.686 1.00 91.94 89 ARG A N 1
ATOM 713 C CA . ARG A 1 89 ? 6.119 -1.205 13.443 1.00 91.94 89 ARG A CA 1
ATOM 714 C C . ARG A 1 89 ? 7.553 -1.705 13.462 1.00 91.94 89 ARG A C 1
ATOM 716 O O . ARG A 1 89 ? 8.353 -1.295 12.619 1.00 91.94 89 ARG A O 1
ATOM 723 N N . ILE A 1 90 ? 7.884 -2.585 14.406 1.00 90.00 90 ILE A N 1
ATOM 724 C CA . ILE A 1 90 ? 9.212 -3.202 14.487 1.00 90.00 90 ILE A CA 1
ATOM 725 C C . ILE A 1 90 ? 9.459 -4.044 13.231 1.00 90.00 90 ILE A C 1
ATOM 727 O O . ILE A 1 90 ? 10.463 -3.838 12.550 1.00 90.00 90 ILE A O 1
ATOM 731 N N . LEU A 1 91 ? 8.519 -4.929 12.880 1.00 91.75 91 LEU A N 1
ATOM 732 C CA . LEU A 1 91 ? 8.633 -5.792 11.700 1.00 91.75 91 LEU A CA 1
ATOM 733 C C . LEU A 1 91 ? 8.748 -4.982 10.400 1.00 91.75 91 LEU A C 1
ATOM 735 O O . LEU A 1 91 ? 9.661 -5.218 9.610 1.00 91.75 91 LEU A O 1
ATOM 739 N N . ASN A 1 92 ? 7.883 -3.985 10.206 1.00 92.12 92 ASN A N 1
ATOM 740 C CA . ASN A 1 92 ? 7.903 -3.104 9.040 1.00 92.12 92 ASN A CA 1
ATOM 741 C C . ASN A 1 92 ? 9.190 -2.286 8.961 1.00 92.12 92 ASN A C 1
ATOM 743 O O . ASN A 1 92 ? 9.702 -2.081 7.866 1.00 92.12 92 ASN A O 1
ATOM 747 N N . SER A 1 93 ? 9.746 -1.843 10.091 1.00 91.56 93 SER A N 1
ATOM 748 C CA . SER A 1 93 ? 11.015 -1.104 10.086 1.00 91.56 93 SER A CA 1
ATOM 749 C C . SER A 1 93 ? 12.180 -1.998 9.669 1.00 91.56 93 SER A C 1
ATOM 751 O O . SER A 1 93 ? 12.966 -1.604 8.813 1.00 91.56 93 SER A O 1
ATOM 753 N N . LEU A 1 94 ? 12.268 -3.219 10.212 1.00 91.00 94 LEU A N 1
ATOM 754 C CA . LEU A 1 94 ? 13.290 -4.192 9.811 1.00 91.00 94 LEU A CA 1
ATOM 755 C C . LEU A 1 94 ? 13.179 -4.540 8.324 1.00 91.00 94 LEU A C 1
ATOM 757 O O . LEU A 1 94 ? 14.186 -4.567 7.613 1.00 91.00 94 LEU A O 1
ATOM 761 N N . TRP A 1 95 ? 11.954 -4.749 7.840 1.00 91.81 95 TRP A N 1
ATOM 762 C CA . TRP A 1 95 ? 11.707 -4.997 6.426 1.00 91.81 95 TRP A CA 1
ATOM 763 C C . TRP A 1 95 ? 12.138 -3.802 5.576 1.00 91.81 95 TRP A C 1
ATOM 765 O O . TRP A 1 95 ? 12.895 -3.973 4.624 1.00 91.81 95 TRP A O 1
ATOM 775 N N . LEU A 1 96 ? 11.741 -2.586 5.945 1.00 90.62 96 LEU A N 1
ATOM 776 C CA . LEU A 1 96 ? 12.108 -1.379 5.214 1.00 90.62 96 LEU A CA 1
ATOM 777 C C . LEU A 1 96 ? 13.624 -1.162 5.177 1.00 90.62 96 LEU A C 1
ATOM 779 O O . LEU A 1 96 ? 14.156 -0.843 4.119 1.00 90.62 96 LEU A O 1
ATOM 783 N N . PHE A 1 97 ? 14.345 -1.407 6.274 1.00 90.06 97 PHE A N 1
ATOM 784 C CA . PHE A 1 97 ? 15.809 -1.346 6.271 1.00 90.06 97 PHE A CA 1
ATOM 785 C C . PHE A 1 97 ? 16.434 -2.375 5.331 1.00 90.06 97 PHE A C 1
ATOM 787 O O . PHE A 1 97 ? 17.375 -2.043 4.613 1.00 90.06 97 PHE A O 1
ATOM 794 N N . LYS A 1 98 ? 15.890 -3.596 5.267 1.00 90.25 98 LYS A N 1
ATOM 795 C CA . LYS A 1 98 ? 16.311 -4.594 4.275 1.00 90.25 98 LYS A CA 1
ATOM 796 C C . LYS A 1 98 ? 16.073 -4.091 2.850 1.00 90.25 98 LYS A C 1
ATOM 798 O O . LYS A 1 98 ? 16.952 -4.234 2.008 1.00 90.25 98 LYS A O 1
ATOM 803 N N . LEU A 1 99 ? 14.915 -3.484 2.581 1.00 88.81 99 LEU A N 1
ATOM 804 C CA . LEU A 1 99 ? 14.602 -2.928 1.262 1.00 88.81 99 LEU A CA 1
ATOM 805 C C . LEU A 1 99 ? 15.574 -1.796 0.879 1.00 88.81 99 LEU A C 1
ATOM 807 O O . LEU A 1 99 ? 16.096 -1.773 -0.231 1.00 88.81 99 LEU A O 1
ATOM 811 N N . LEU A 1 100 ? 15.870 -0.888 1.810 1.00 88.25 100 LEU A N 1
ATOM 812 C CA . LEU A 1 100 ? 16.850 0.181 1.606 1.00 88.25 100 LEU A CA 1
ATOM 813 C C . LEU A 1 100 ? 18.268 -0.375 1.392 1.00 88.25 100 LEU A C 1
ATOM 815 O O . LEU A 1 100 ? 18.993 0.112 0.528 1.00 88.25 100 LEU A O 1
ATOM 819 N N . LEU A 1 101 ? 18.653 -1.434 2.107 1.00 87.50 101 LEU A N 1
ATOM 820 C CA . LEU A 1 101 ? 19.935 -2.109 1.898 1.00 87.50 101 LEU A CA 1
ATOM 821 C C . LEU A 1 101 ? 20.049 -2.701 0.485 1.00 87.50 101 LEU A C 1
ATOM 823 O O . LEU A 1 101 ? 21.116 -2.629 -0.122 1.00 87.50 101 LEU A O 1
ATOM 827 N N . ASP A 1 102 ? 18.962 -3.255 -0.057 1.00 86.50 102 ASP A N 1
ATOM 828 C CA . ASP A 1 102 ? 18.930 -3.767 -1.432 1.00 86.50 102 ASP A CA 1
ATOM 829 C C . ASP A 1 102 ? 19.101 -2.641 -2.471 1.00 86.50 102 ASP A C 1
ATOM 831 O O . ASP A 1 102 ? 19.715 -2.860 -3.516 1.00 86.50 102 ASP A O 1
ATOM 835 N N . VAL A 1 103 ? 18.614 -1.424 -2.190 1.00 83.44 103 VAL A N 1
ATOM 836 C CA . VAL A 1 103 ? 18.876 -0.232 -3.026 1.00 83.44 103 VAL A CA 1
ATOM 837 C C . VAL A 1 103 ? 20.366 0.115 -3.011 1.00 83.44 103 VAL A C 1
ATOM 839 O O . VAL A 1 103 ? 20.978 0.240 -4.070 1.00 83.44 103 VAL A O 1
ATOM 842 N N . VAL A 1 104 ? 20.976 0.201 -1.823 1.00 85.62 104 VAL A N 1
ATOM 843 C CA . VAL A 1 104 ? 22.410 0.515 -1.675 1.00 85.62 104 VAL A CA 1
ATOM 844 C C . VAL A 1 104 ? 23.280 -0.514 -2.395 1.00 85.62 104 VAL A C 1
ATOM 846 O O . VAL A 1 104 ? 24.196 -0.145 -3.130 1.00 85.62 104 VAL A O 1
ATOM 849 N N . LYS A 1 105 ? 22.980 -1.808 -2.223 1.00 84.25 105 LYS A N 1
ATOM 850 C CA . LYS A 1 105 ? 23.690 -2.893 -2.916 1.00 84.25 105 LYS A CA 1
ATOM 851 C C . LYS A 1 105 ? 23.565 -2.771 -4.433 1.00 84.25 105 LYS A C 1
ATOM 853 O O . LYS A 1 105 ? 24.563 -2.947 -5.123 1.00 84.25 105 LYS A O 1
ATOM 858 N N . GLY A 1 106 ? 22.378 -2.428 -4.931 1.00 79.81 106 GLY A N 1
ATOM 859 C CA . GLY A 1 106 ? 22.133 -2.176 -6.350 1.00 79.81 106 GLY A CA 1
ATOM 860 C C . GLY A 1 106 ? 23.022 -1.087 -6.934 1.00 79.81 106 GLY A C 1
ATOM 861 O O . GLY A 1 106 ? 23.710 -1.304 -7.930 1.00 79.81 106 GLY A O 1
ATOM 862 N N . VAL A 1 107 ? 23.056 0.067 -6.268 1.00 78.69 107 VAL A N 1
ATOM 863 C CA . VAL A 1 107 ? 23.890 1.207 -6.672 1.00 78.69 107 VAL A CA 1
ATOM 864 C C . VAL A 1 107 ? 25.378 0.852 -6.616 1.00 78.69 107 VAL A C 1
ATOM 866 O O . VAL A 1 107 ? 26.114 1.134 -7.559 1.00 78.69 107 VAL A O 1
ATOM 869 N N . ALA A 1 108 ? 25.829 0.177 -5.555 1.00 80.31 108 ALA A N 1
ATOM 870 C CA . ALA A 1 108 ? 27.223 -0.243 -5.423 1.00 80.31 108 ALA A CA 1
ATOM 871 C C . ALA A 1 108 ? 27.652 -1.215 -6.537 1.00 80.31 108 ALA A C 1
ATOM 873 O O . ALA A 1 108 ? 28.715 -1.038 -7.130 1.00 80.31 108 ALA A O 1
ATOM 874 N N . GLN A 1 109 ? 26.814 -2.206 -6.856 1.00 81.31 109 GLN A N 1
ATOM 875 C CA . GLN A 1 109 ? 27.078 -3.167 -7.930 1.00 81.31 109 GLN A CA 1
ATOM 876 C C . GLN A 1 109 ? 27.123 -2.494 -9.305 1.00 81.31 109 GLN A C 1
ATOM 878 O O . GLN A 1 109 ? 28.042 -2.761 -10.075 1.00 81.31 109 GLN A O 1
ATOM 883 N N . SER A 1 110 ? 26.185 -1.587 -9.594 1.00 76.75 110 SER A N 1
ATOM 884 C CA . SER A 1 110 ? 26.172 -0.840 -10.858 1.00 76.75 110 SER A CA 1
ATOM 885 C C . SER A 1 110 ? 27.410 0.050 -11.009 1.00 76.75 110 SER A C 1
ATOM 887 O O . SER A 1 110 ? 28.025 0.086 -12.073 1.00 76.75 110 SER A O 1
ATOM 889 N N . ARG A 1 111 ? 27.858 0.701 -9.927 1.00 72.88 111 ARG A N 1
ATOM 890 C CA . ARG A 1 111 ? 29.113 1.470 -9.922 1.00 72.88 111 ARG A CA 1
ATOM 891 C C . ARG A 1 111 ? 30.330 0.589 -10.202 1.00 72.88 111 ARG A C 1
ATOM 893 O O . ARG A 1 111 ? 31.141 0.947 -11.048 1.00 72.88 111 ARG A O 1
ATOM 900 N N . MET A 1 112 ? 30.436 -0.577 -9.557 1.00 71.56 112 MET A N 1
ATOM 901 C CA . MET A 1 112 ? 31.518 -1.536 -9.825 1.00 71.56 112 MET A CA 1
ATOM 902 C C . MET A 1 112 ? 31.508 -2.023 -11.282 1.00 71.56 112 MET A C 1
ATOM 904 O O . MET A 1 112 ? 32.562 -2.079 -11.917 1.00 71.56 112 MET A O 1
ATOM 908 N N . ALA A 1 113 ? 30.325 -2.324 -11.829 1.00 70.62 113 ALA A N 1
ATOM 909 C CA . ALA A 1 113 ? 30.159 -2.738 -13.218 1.00 70.62 113 ALA A CA 1
ATOM 910 C C . ALA A 1 113 ? 30.593 -1.633 -14.193 1.00 70.62 113 ALA A C 1
ATOM 912 O O . ALA A 1 113 ? 31.412 -1.897 -15.072 1.00 70.62 113 ALA A O 1
ATOM 913 N N . ALA A 1 114 ? 30.147 -0.390 -13.988 1.00 68.56 114 ALA A N 1
ATOM 914 C CA . ALA A 1 114 ? 30.539 0.759 -14.805 1.00 68.56 114 ALA A CA 1
ATOM 915 C C . ALA A 1 114 ? 32.056 1.022 -14.759 1.00 68.56 114 ALA A C 1
ATOM 917 O O . ALA A 1 114 ? 32.674 1.251 -15.797 1.00 68.56 114 ALA A O 1
ATOM 918 N N . THR A 1 115 ? 32.690 0.928 -13.582 1.00 65.44 115 THR A N 1
ATOM 919 C CA . THR A 1 115 ? 34.153 1.054 -13.462 1.00 65.44 115 THR A CA 1
ATOM 920 C C . THR A 1 115 ? 34.879 -0.064 -14.210 1.00 65.44 115 THR A C 1
ATOM 922 O O . THR A 1 115 ? 35.815 0.218 -14.953 1.00 65.44 115 THR A O 1
ATOM 925 N N . SER A 1 116 ? 34.438 -1.320 -14.069 1.00 62.88 116 SER A N 1
ATOM 926 C CA . SER A 1 116 ? 35.041 -2.445 -14.797 1.00 62.88 116 SER A CA 1
ATOM 927 C C . SER A 1 116 ? 34.878 -2.302 -16.313 1.00 62.88 116 SER A C 1
ATOM 929 O O . SER A 1 116 ? 35.846 -2.478 -17.050 1.00 62.88 116 SER A O 1
ATOM 931 N N . TYR A 1 117 ? 33.694 -1.889 -16.777 1.00 62.47 117 TYR A N 1
ATOM 932 C CA . TYR A 1 117 ? 33.413 -1.658 -18.188 1.00 62.47 117 TYR A CA 1
ATOM 933 C C . TYR A 1 117 ? 34.282 -0.534 -18.745 1.00 62.47 117 TYR A C 1
ATOM 935 O O . TYR A 1 117 ? 34.852 -0.717 -19.807 1.00 62.47 117 TYR A O 1
ATOM 943 N N . ASN A 1 118 ? 34.478 0.570 -18.015 1.00 63.31 118 ASN A N 1
ATOM 944 C CA . ASN A 1 118 ? 35.371 1.656 -18.433 1.00 63.31 118 ASN A CA 1
ATOM 945 C C . ASN A 1 118 ? 36.837 1.207 -18.568 1.00 63.31 118 ASN A C 1
ATOM 947 O O . ASN A 1 118 ? 37.525 1.642 -19.490 1.00 63.31 118 ASN A O 1
ATOM 951 N N . VAL A 1 119 ? 37.317 0.314 -17.695 1.00 61.91 119 VAL A N 1
ATOM 952 C CA . VAL A 1 119 ? 38.676 -0.250 -17.794 1.00 61.91 119 VAL A CA 1
ATOM 953 C C . VAL A 1 119 ? 38.804 -1.163 -19.017 1.00 61.91 119 VAL A C 1
ATOM 955 O O . VAL A 1 119 ? 39.729 -0.996 -19.812 1.00 61.91 119 VAL A O 1
ATOM 958 N N . PHE A 1 120 ? 37.861 -2.089 -19.219 1.00 60.34 120 PHE A N 1
ATOM 959 C CA . PHE A 1 120 ? 37.852 -2.958 -20.402 1.00 60.34 120 PHE A CA 1
ATOM 960 C C . PHE A 1 120 ? 37.643 -2.167 -21.697 1.00 60.34 120 PHE A C 1
ATOM 962 O O . PHE A 1 120 ? 38.325 -2.424 -22.683 1.00 60.34 120 PHE A O 1
ATOM 969 N N . ALA A 1 121 ? 36.767 -1.167 -21.686 1.00 59.25 121 ALA A N 1
ATOM 970 C CA . ALA A 1 121 ? 36.551 -0.226 -22.774 1.00 59.25 121 ALA A CA 1
ATOM 971 C C . ALA A 1 121 ? 37.830 0.529 -23.130 1.00 59.25 121 ALA A C 1
ATOM 973 O O . ALA A 1 121 ? 38.163 0.600 -24.305 1.00 59.25 121 ALA A O 1
ATOM 974 N N . GLY A 1 122 ? 38.580 1.030 -22.144 1.00 57.75 122 GLY A N 1
ATOM 975 C CA . GLY A 1 122 ? 39.868 1.685 -22.376 1.00 57.75 122 GLY A CA 1
ATOM 976 C C . GLY A 1 122 ? 40.893 0.756 -23.034 1.00 57.75 122 GLY A C 1
ATOM 977 O O . GLY A 1 122 ? 41.567 1.155 -23.980 1.00 57.75 122 GLY A O 1
ATOM 978 N N . ILE A 1 123 ? 40.961 -0.509 -22.606 1.00 60.59 123 ILE A N 1
ATOM 979 C CA . ILE A 1 123 ? 41.843 -1.528 -23.207 1.00 60.59 123 ILE A CA 1
ATOM 980 C C . ILE A 1 123 ? 41.392 -1.882 -24.636 1.00 60.59 123 ILE A C 1
ATOM 982 O O . ILE A 1 123 ? 42.216 -1.994 -25.547 1.00 60.59 123 ILE A O 1
ATOM 986 N N . VAL A 1 124 ? 40.084 -2.030 -24.864 1.00 59.47 124 VAL A N 1
ATOM 987 C CA . VAL A 1 124 ? 39.501 -2.340 -26.180 1.00 59.47 124 VAL A CA 1
ATOM 988 C C . VAL A 1 124 ? 39.623 -1.153 -27.139 1.00 59.47 124 VAL A C 1
ATOM 990 O O . VAL A 1 124 ? 39.929 -1.350 -28.309 1.00 59.47 124 VAL A O 1
ATOM 993 N N . GLN A 1 125 ? 39.450 0.085 -26.677 1.00 58.88 125 GLN A N 1
ATOM 994 C CA . GLN A 1 125 ? 39.672 1.300 -27.469 1.00 58.88 125 GLN A CA 1
ATOM 995 C C . GLN A 1 125 ? 41.150 1.490 -27.806 1.00 58.88 125 GLN A C 1
ATOM 997 O O . GLN A 1 125 ? 41.468 1.827 -28.942 1.00 58.88 125 GLN A O 1
ATOM 1002 N N . PHE A 1 126 ? 42.057 1.223 -26.860 1.00 54.97 126 PHE A N 1
ATOM 1003 C CA . PHE A 1 126 ? 43.494 1.257 -27.124 1.00 54.97 126 PHE A CA 1
ATOM 1004 C C . PHE A 1 126 ? 43.880 0.236 -28.200 1.00 54.97 126 PHE A C 1
ATOM 1006 O O . PHE A 1 126 ? 44.555 0.580 -29.162 1.00 54.97 126 PHE A O 1
ATOM 1013 N N . THR A 1 127 ? 43.395 -1.003 -28.096 1.00 56.78 127 THR A N 1
ATOM 1014 C CA . THR A 1 127 ? 43.703 -2.065 -29.071 1.00 56.78 127 THR A CA 1
ATOM 1015 C C . THR A 1 127 ? 43.015 -1.862 -30.426 1.00 56.78 127 THR A C 1
ATOM 1017 O O . THR A 1 127 ? 43.657 -2.034 -31.459 1.00 56.78 127 THR A O 1
ATOM 1020 N N . SER A 1 128 ? 41.746 -1.441 -30.460 1.00 52.84 128 SER A N 1
ATOM 1021 C CA . SER A 1 128 ? 41.013 -1.172 -31.712 1.00 52.84 128 SER A CA 1
ATOM 1022 C C . SER A 1 128 ? 41.473 0.111 -32.412 1.00 52.84 128 SER A C 1
ATOM 1024 O O . SER A 1 128 ? 41.656 0.098 -33.629 1.00 52.84 128 SER A O 1
ATOM 1026 N N . GLY A 1 129 ? 41.739 1.190 -31.671 1.00 51.62 129 GLY A N 1
ATOM 1027 C CA . GLY A 1 129 ? 42.263 2.450 -32.203 1.00 51.62 129 GLY A CA 1
ATOM 1028 C C . GLY A 1 129 ? 43.704 2.334 -32.705 1.00 51.62 129 GLY A C 1
ATOM 1029 O O . GLY A 1 129 ? 44.036 2.917 -33.735 1.00 51.62 129 GLY A O 1
ATOM 1030 N N . PHE A 1 130 ? 44.534 1.516 -32.047 1.00 49.53 130 PHE A N 1
ATOM 1031 C CA . PHE A 1 130 ? 45.892 1.205 -32.505 1.00 49.53 130 PHE A CA 1
ATOM 1032 C C . PHE A 1 130 ? 45.908 0.361 -33.792 1.00 49.53 130 PHE A C 1
ATOM 1034 O O . PHE A 1 130 ? 46.803 0.529 -34.615 1.00 49.53 130 PHE A O 1
ATOM 1041 N N . LEU A 1 131 ? 44.919 -0.522 -33.993 1.00 51.91 131 LEU A N 1
ATOM 1042 C CA . LEU A 1 131 ? 44.886 -1.449 -35.134 1.00 51.91 131 LEU A CA 1
ATOM 1043 C C . LEU A 1 131 ? 44.058 -0.977 -36.340 1.00 51.91 131 LEU A C 1
ATOM 1045 O O . LEU A 1 131 ? 44.300 -1.461 -37.442 1.00 51.91 131 LEU A O 1
ATOM 1049 N N . SER A 1 132 ? 43.078 -0.081 -36.171 1.00 46.50 132 SER A N 1
ATOM 1050 C CA . SER A 1 132 ? 42.092 0.210 -37.234 1.00 46.50 132 SER A CA 1
ATOM 1051 C C . SER A 1 132 ? 41.902 1.687 -37.597 1.00 46.50 132 SER A C 1
ATOM 1053 O O . SER A 1 132 ? 41.166 1.984 -38.535 1.00 46.50 132 SER A O 1
ATOM 1055 N N . GLY A 1 133 ? 42.553 2.628 -36.900 1.00 42.84 133 GLY A N 1
ATOM 1056 C CA . GLY A 1 133 ? 42.479 4.064 -37.221 1.00 42.84 133 GLY A CA 1
ATOM 1057 C C . GLY A 1 133 ? 41.090 4.706 -37.065 1.00 42.84 133 GLY A C 1
ATOM 1058 O O . GLY A 1 133 ? 40.911 5.864 -37.431 1.00 42.84 133 GLY A O 1
ATOM 1059 N N . TRP A 1 134 ? 40.110 3.980 -36.521 1.00 41.22 134 TRP A N 1
ATOM 1060 C CA . TRP A 1 134 ? 38.756 4.451 -36.222 1.00 41.22 134 TRP A CA 1
ATOM 1061 C C . TRP A 1 134 ? 38.502 4.453 -34.710 1.00 41.22 134 TRP A C 1
ATOM 1063 O O . TRP A 1 134 ? 38.993 3.591 -33.982 1.00 41.22 134 TRP A O 1
ATOM 1073 N N . SER A 1 135 ? 37.697 5.410 -34.239 1.00 44.56 135 SER A N 1
ATOM 1074 C CA . SER A 1 135 ? 37.213 5.479 -32.854 1.00 44.56 135 SER A CA 1
ATOM 1075 C C . SER A 1 135 ? 35.765 4.975 -32.786 1.00 44.56 135 SER A C 1
ATOM 1077 O O . SER A 1 135 ? 34.903 5.559 -33.448 1.00 44.56 135 SER A O 1
ATOM 1079 N N . PRO A 1 136 ? 35.451 3.918 -32.010 1.00 47.75 136 PRO A N 1
ATOM 1080 C CA . PRO A 1 136 ? 34.071 3.540 -31.742 1.00 47.75 136 PRO A CA 1
ATOM 1081 C C . PRO A 1 136 ? 33.486 4.480 -30.681 1.00 47.75 136 PRO A C 1
ATOM 1083 O O . PRO A 1 136 ? 33.976 4.539 -29.551 1.00 47.75 136 PRO A O 1
ATOM 1086 N N . THR A 1 137 ? 32.411 5.191 -31.018 1.00 44.44 137 THR A N 1
ATOM 1087 C CA . THR A 1 137 ? 31.614 5.947 -30.047 1.00 44.44 137 THR A CA 1
ATOM 1088 C C . THR A 1 137 ? 30.934 4.976 -29.081 1.00 44.44 137 THR A C 1
ATOM 1090 O O . THR A 1 137 ? 30.029 4.228 -29.443 1.00 44.44 137 THR A O 1
ATOM 1093 N N . MET A 1 138 ? 31.396 4.956 -27.830 1.00 47.59 138 MET A N 1
ATOM 1094 C CA . MET A 1 138 ? 30.830 4.106 -26.785 1.00 47.59 138 MET A CA 1
ATOM 1095 C C . MET A 1 138 ? 29.682 4.811 -26.060 1.00 47.59 138 MET A C 1
ATOM 1097 O O . MET A 1 138 ? 29.901 5.577 -25.125 1.00 47.59 138 MET A O 1
ATOM 1101 N N . GLU A 1 139 ? 28.443 4.495 -26.428 1.00 48.66 139 GLU A N 1
ATOM 1102 C CA . GLU A 1 139 ? 27.289 4.758 -25.565 1.00 48.66 139 GLU A CA 1
ATOM 1103 C C . GLU A 1 139 ? 27.111 3.622 -24.546 1.00 48.66 139 GLU A C 1
ATOM 1105 O O . GLU A 1 139 ? 26.497 2.597 -24.836 1.00 48.66 139 GLU A O 1
ATOM 1110 N N . ARG A 1 140 ? 27.672 3.824 -23.344 1.00 53.41 140 ARG A N 1
ATOM 1111 C CA . ARG A 1 140 ? 27.048 3.666 -22.006 1.00 53.41 140 ARG A CA 1
ATOM 1112 C C . ARG A 1 140 ? 28.116 3.400 -20.945 1.00 53.41 140 ARG A C 1
ATOM 1114 O O . ARG A 1 140 ? 28.539 2.271 -20.729 1.00 53.41 140 ARG A O 1
ATOM 1121 N N . ALA A 1 141 ? 28.481 4.471 -20.248 1.00 52.97 141 ALA A N 1
ATOM 1122 C CA . ALA A 1 141 ? 29.329 4.478 -19.060 1.00 52.97 141 ALA A CA 1
ATOM 1123 C C . ALA A 1 141 ? 28.604 5.167 -17.886 1.00 52.97 141 ALA A C 1
ATOM 1125 O O . ALA A 1 141 ? 29.197 5.978 -17.181 1.00 52.97 141 ALA A O 1
ATOM 1126 N N . ASN A 1 142 ? 27.308 4.895 -17.695 1.00 60.06 142 ASN A N 1
ATOM 1127 C CA . ASN A 1 142 ? 26.530 5.531 -16.628 1.00 60.06 142 ASN A CA 1
ATOM 1128 C C . ASN A 1 142 ? 26.299 4.545 -15.482 1.00 60.06 142 ASN A C 1
ATOM 1130 O O . ASN A 1 142 ? 25.671 3.503 -15.664 1.00 60.06 142 ASN A O 1
ATOM 1134 N N . SER A 1 143 ? 26.804 4.884 -14.296 1.00 59.72 143 SER A N 1
ATOM 1135 C CA . SER A 1 143 ? 26.496 4.168 -13.059 1.00 59.72 143 SER A CA 1
ATOM 1136 C C . SER A 1 143 ? 25.154 4.615 -12.488 1.00 59.72 143 SER A C 1
ATOM 1138 O O . SER A 1 143 ? 24.832 5.800 -12.533 1.00 59.72 143 SER A O 1
ATOM 1140 N N . ALA A 1 144 ? 24.413 3.691 -11.875 1.00 71.44 144 ALA A N 1
ATOM 1141 C CA . ALA A 1 144 ? 23.266 4.041 -11.043 1.00 71.44 144 ALA A CA 1
ATOM 1142 C C . ALA A 1 144 ? 23.670 4.948 -9.864 1.00 71.44 144 ALA A C 1
ATOM 1144 O O . ALA A 1 144 ? 24.759 4.804 -9.300 1.00 71.44 144 ALA A O 1
ATOM 1145 N N . ASP A 1 145 ? 22.746 5.811 -9.437 1.00 72.56 145 ASP A N 1
ATOM 1146 C CA . ASP A 1 145 ? 22.899 6.700 -8.281 1.00 72.56 145 ASP A CA 1
ATOM 1147 C C . ASP A 1 145 ? 21.684 6.638 -7.353 1.00 72.56 145 ASP A C 1
ATOM 1149 O O . ASP A 1 145 ? 20.558 6.406 -7.795 1.00 72.56 145 ASP A O 1
ATOM 1153 N N . MET A 1 146 ? 21.904 6.857 -6.052 1.00 80.50 146 MET A N 1
ATOM 1154 C CA . MET A 1 146 ? 20.814 7.007 -5.081 1.00 80.50 146 MET A CA 1
ATOM 1155 C C . MET A 1 146 ? 20.130 8.366 -5.245 1.00 80.50 146 MET A C 1
ATOM 1157 O O . MET A 1 146 ? 20.778 9.379 -5.495 1.00 80.50 146 MET A O 1
ATOM 1161 N N . LEU A 1 147 ? 18.818 8.392 -5.030 1.00 83.38 147 LEU A N 1
ATOM 1162 C CA . LEU A 1 147 ? 17.993 9.595 -5.116 1.00 83.38 147 LEU A CA 1
ATOM 1163 C C . LEU A 1 147 ? 17.468 10.029 -3.743 1.00 83.38 147 LEU A C 1
ATOM 1165 O O . LEU A 1 147 ? 17.438 9.253 -2.788 1.00 83.38 147 LEU A O 1
ATOM 1169 N N . ASN A 1 148 ? 16.967 11.265 -3.659 1.00 79.44 148 ASN A N 1
ATOM 1170 C CA . ASN A 1 148 ? 16.435 11.856 -2.423 1.00 79.44 148 ASN A CA 1
ATOM 1171 C C . ASN A 1 148 ? 15.342 11.015 -1.743 1.00 79.44 148 ASN A C 1
ATOM 1173 O O . ASN A 1 148 ? 15.234 11.051 -0.517 1.00 79.44 148 ASN A O 1
ATOM 1177 N N . GLY A 1 149 ? 14.564 10.232 -2.501 1.00 81.06 149 GLY A N 1
ATOM 1178 C CA . GLY A 1 149 ? 13.556 9.336 -1.930 1.00 81.06 149 GLY A CA 1
ATOM 1179 C C . GLY A 1 149 ? 14.155 8.332 -0.945 1.00 81.06 149 GLY A C 1
ATOM 1180 O O . GLY A 1 149 ? 13.567 8.100 0.106 1.00 81.06 149 GLY A O 1
ATOM 1181 N N . TYR A 1 150 ? 15.364 7.817 -1.206 1.00 85.81 150 TYR A N 1
ATOM 1182 C CA . TYR A 1 150 ? 16.071 6.925 -0.280 1.00 85.81 150 TYR A CA 1
ATOM 1183 C C . TYR A 1 150 ? 16.260 7.579 1.099 1.00 85.81 150 TYR A C 1
ATOM 1185 O O . TYR A 1 150 ? 15.877 7.015 2.127 1.00 85.81 150 TYR A O 1
ATOM 1193 N N . TYR A 1 151 ? 16.801 8.799 1.120 1.00 85.06 151 TYR A N 1
ATOM 1194 C CA . TYR A 1 151 ? 17.096 9.527 2.354 1.00 85.06 151 TYR A CA 1
ATOM 1195 C C . TYR A 1 151 ? 15.825 9.949 3.094 1.00 85.06 151 TYR A C 1
ATOM 1197 O O . TYR A 1 151 ? 15.749 9.816 4.315 1.00 85.06 151 TYR A O 1
ATOM 1205 N N . LEU A 1 152 ? 14.795 10.392 2.367 1.00 87.94 152 LEU A N 1
ATOM 1206 C CA . LEU A 1 152 ? 13.506 10.761 2.955 1.00 87.94 152 LEU A CA 1
ATOM 1207 C C . LEU A 1 152 ? 12.835 9.573 3.654 1.00 87.94 152 LEU A C 1
ATOM 1209 O O . LEU A 1 152 ? 12.336 9.722 4.773 1.00 87.94 152 LEU A O 1
ATOM 1213 N N . ILE A 1 153 ? 12.871 8.385 3.041 1.00 89.00 153 ILE A N 1
ATOM 1214 C CA . ILE A 1 153 ? 12.366 7.148 3.652 1.00 89.00 153 ILE A CA 1
ATOM 1215 C C . ILE A 1 153 ? 13.192 6.795 4.895 1.00 89.00 153 ILE A C 1
ATOM 1217 O O . ILE A 1 153 ? 12.620 6.517 5.953 1.00 89.00 153 ILE A O 1
ATOM 1221 N N . LEU A 1 154 ? 14.526 6.831 4.793 1.00 86.88 154 LEU A N 1
ATOM 1222 C CA . LEU A 1 154 ? 15.438 6.492 5.887 1.00 86.88 154 LEU A CA 1
ATOM 1223 C C . LEU A 1 154 ? 15.210 7.383 7.117 1.00 86.88 154 LEU A C 1
ATOM 1225 O O . LEU A 1 154 ? 14.972 6.878 8.216 1.00 86.88 154 LEU A O 1
ATOM 1229 N N . TYR A 1 155 ? 15.226 8.705 6.932 1.00 85.94 155 TYR A N 1
ATOM 1230 C CA . TYR A 1 155 ? 15.054 9.658 8.027 1.00 85.94 155 TYR A CA 1
ATOM 1231 C C . TYR A 1 155 ? 13.652 9.599 8.632 1.00 85.94 155 TYR A C 1
ATOM 1233 O O . TYR A 1 155 ? 13.516 9.620 9.855 1.00 85.94 155 TYR A O 1
ATOM 1241 N N . SER A 1 156 ? 12.613 9.433 7.809 1.00 91.00 156 SER A N 1
ATOM 1242 C CA . SER A 1 156 ? 11.239 9.281 8.307 1.00 91.00 156 SER A CA 1
ATOM 1243 C C . SER A 1 156 ? 11.067 8.007 9.131 1.00 91.00 156 SER A C 1
ATOM 1245 O O . SER A 1 156 ? 10.388 8.015 10.155 1.00 91.00 156 SER A O 1
ATOM 1247 N N . THR A 1 157 ? 11.728 6.919 8.730 1.00 90.06 157 THR A N 1
ATOM 1248 C CA . THR A 1 157 ? 11.743 5.649 9.473 1.00 90.06 157 THR A CA 1
ATOM 1249 C C . THR A 1 157 ? 12.423 5.806 10.823 1.00 90.06 157 THR A C 1
ATOM 1251 O O . THR A 1 157 ? 11.876 5.374 11.837 1.00 90.06 157 THR A O 1
ATOM 1254 N N . PHE A 1 158 ? 13.584 6.460 10.851 1.00 87.69 158 PHE A N 1
ATOM 1255 C CA . PHE A 1 158 ? 14.313 6.724 12.087 1.00 87.69 158 PHE A CA 1
ATOM 1256 C C . PHE A 1 158 ? 13.505 7.610 13.043 1.00 87.69 158 PHE A C 1
ATOM 1258 O O . PHE A 1 158 ? 13.334 7.274 14.215 1.00 87.69 158 PHE A O 1
ATOM 1265 N N . PHE A 1 159 ? 12.919 8.692 12.528 1.00 89.69 159 PHE A N 1
ATOM 1266 C CA . PHE A 1 159 ? 12.053 9.577 13.304 1.00 89.69 159 PHE A CA 1
ATOM 1267 C C . PHE A 1 159 ? 10.811 8.850 13.843 1.00 89.69 159 PHE A C 1
ATOM 1269 O O . PHE A 1 159 ? 10.461 8.998 15.014 1.00 89.69 159 PHE A O 1
ATOM 1276 N N . SER A 1 160 ? 10.182 7.999 13.028 1.00 93.94 160 SER A N 1
ATOM 1277 C CA . SER A 1 160 ? 9.039 7.175 13.438 1.00 93.94 160 SER A CA 1
ATOM 1278 C C . SER A 1 160 ? 9.394 6.209 14.576 1.00 93.94 160 SER A C 1
ATOM 1280 O O . SER A 1 160 ? 8.616 6.045 15.516 1.00 93.94 160 SER A O 1
ATOM 1282 N N . LEU A 1 161 ? 10.593 5.613 14.547 1.00 93.25 161 LEU A N 1
ATOM 1283 C CA . LEU A 1 161 ? 11.088 4.752 15.626 1.00 93.25 161 LEU A CA 1
ATOM 1284 C C . LEU A 1 161 ? 11.345 5.530 16.922 1.00 93.25 161 LEU A C 1
ATOM 1286 O O . LEU A 1 161 ? 10.975 5.053 17.993 1.00 93.25 161 LEU A O 1
ATOM 1290 N N . ILE A 1 162 ? 11.909 6.739 16.840 1.00 93.00 162 ILE A N 1
ATOM 1291 C CA . ILE A 1 162 ? 12.059 7.618 18.010 1.00 93.00 162 ILE A CA 1
ATOM 1292 C C . ILE A 1 162 ? 10.687 7.930 18.611 1.00 93.00 162 ILE A C 1
ATOM 1294 O O . ILE A 1 162 ? 10.499 7.789 19.819 1.00 93.00 162 ILE A O 1
ATOM 1298 N N . LEU A 1 163 ? 9.707 8.299 17.782 1.00 93.75 163 LEU A N 1
ATOM 1299 C CA . LEU A 1 163 ? 8.346 8.567 18.245 1.00 93.75 163 LEU A CA 1
ATOM 1300 C C . LEU A 1 163 ? 7.706 7.344 18.909 1.00 93.75 163 LEU A C 1
ATOM 1302 O O . LEU A 1 163 ? 7.048 7.500 19.936 1.00 93.75 163 LEU A O 1
ATOM 1306 N N . LEU A 1 164 ? 7.933 6.136 18.381 1.00 93.06 164 LEU A N 1
ATOM 1307 C CA . LEU A 1 164 ? 7.472 4.895 19.006 1.00 93.06 164 LEU A CA 1
ATOM 1308 C C . LEU A 1 164 ? 8.101 4.694 20.395 1.00 93.06 164 LEU A C 1
ATOM 1310 O O . LEU A 1 164 ? 7.392 4.356 21.341 1.00 93.06 164 LEU A O 1
ATOM 1314 N N . LEU A 1 165 ? 9.409 4.926 20.540 1.00 93.50 165 LEU A N 1
ATOM 1315 C CA . LEU A 1 165 ? 10.105 4.810 21.827 1.00 93.50 165 LEU A CA 1
ATOM 1316 C C . LEU A 1 165 ? 9.580 5.826 22.846 1.00 93.50 165 LEU A C 1
ATOM 1318 O O . LEU A 1 165 ? 9.267 5.461 23.981 1.00 93.50 165 LEU A O 1
ATOM 1322 N N . VAL A 1 166 ? 9.428 7.084 22.429 1.00 94.12 166 VAL A N 1
ATOM 1323 C CA . VAL A 1 166 ? 8.872 8.157 23.263 1.00 94.12 166 VAL A CA 1
ATOM 1324 C C . VAL A 1 166 ? 7.431 7.824 23.666 1.00 94.12 166 VAL A C 1
ATOM 1326 O O . VAL A 1 166 ? 7.079 7.932 24.840 1.00 94.12 166 VAL A O 1
ATOM 1329 N N . TYR A 1 167 ? 6.610 7.343 22.731 1.00 92.75 167 TYR A N 1
ATOM 1330 C CA . TYR A 1 167 ? 5.255 6.872 23.014 1.00 92.75 167 TYR A CA 1
ATOM 1331 C C . TYR A 1 167 ? 5.249 5.753 24.066 1.00 92.75 167 TYR A C 1
ATOM 1333 O O . TYR A 1 167 ? 4.526 5.847 25.059 1.00 92.75 167 TYR A O 1
ATOM 1341 N N . CYS A 1 168 ? 6.086 4.725 23.894 1.00 92.56 168 CYS A N 1
ATOM 1342 C CA . CYS A 1 168 ? 6.198 3.614 24.837 1.00 92.56 168 CYS A CA 1
ATOM 1343 C C . CYS A 1 168 ? 6.637 4.081 26.232 1.00 92.56 168 CYS A C 1
ATOM 1345 O O . CYS A 1 168 ? 6.080 3.621 27.229 1.00 92.56 168 CYS A O 1
ATOM 1347 N N . TYR A 1 169 ? 7.577 5.026 26.317 1.00 93.62 169 TYR A N 1
ATOM 1348 C CA . TYR A 1 169 ? 7.993 5.632 27.582 1.00 93.62 169 TYR A CA 1
ATOM 1349 C C . TYR A 1 169 ? 6.810 6.293 28.304 1.00 93.62 169 TYR A C 1
ATOM 1351 O O . TYR A 1 169 ? 6.507 5.955 29.452 1.00 93.62 169 TYR A O 1
ATOM 1359 N N . PHE A 1 170 ? 6.090 7.194 27.631 1.00 91.69 170 PHE A N 1
ATOM 1360 C CA . PHE A 1 170 ? 4.980 7.913 28.258 1.00 91.69 170 PHE A CA 1
ATOM 1361 C C . PHE A 1 170 ? 3.811 6.984 28.616 1.00 91.69 170 PHE A C 1
ATOM 1363 O O . PHE A 1 170 ? 3.222 7.093 29.694 1.00 91.69 170 PHE A O 1
ATOM 1370 N N . LYS A 1 171 ? 3.507 6.017 27.749 1.00 90.94 171 LYS A N 1
ATOM 1371 C CA . LYS A 1 171 ? 2.398 5.084 27.943 1.00 90.94 171 LYS A CA 1
ATOM 1372 C C . LYS A 1 171 ? 2.671 4.047 29.032 1.00 90.94 171 LYS A C 1
ATOM 1374 O O . LYS A 1 171 ? 1.808 3.822 29.875 1.00 90.94 171 LYS A O 1
ATOM 1379 N N . TYR A 1 172 ? 3.829 3.389 29.009 1.00 92.00 172 TYR A N 1
ATOM 1380 C CA . TYR A 1 172 ? 4.092 2.225 29.865 1.00 92.00 172 TYR A CA 1
ATOM 1381 C C . TYR A 1 172 ? 4.893 2.566 31.120 1.00 92.00 172 TYR A C 1
ATOM 1383 O O . TYR A 1 172 ? 4.627 1.992 32.174 1.00 92.00 172 TYR A O 1
ATOM 1391 N N . ILE A 1 173 ? 5.827 3.521 31.040 1.00 92.69 173 ILE A N 1
ATOM 1392 C CA . ILE A 1 173 ? 6.646 3.930 32.191 1.00 92.69 173 ILE A CA 1
ATOM 1393 C C . ILE A 1 173 ? 5.941 5.041 32.968 1.00 92.69 173 ILE A C 1
ATOM 1395 O O . ILE A 1 173 ? 5.709 4.902 34.167 1.00 92.69 173 ILE A O 1
ATOM 1399 N N . LYS A 1 174 ? 5.539 6.126 32.291 1.00 92.38 174 LYS A N 1
ATOM 1400 C CA . LYS A 1 174 ? 4.800 7.233 32.932 1.00 92.38 174 LYS A CA 1
ATOM 1401 C C . LYS A 1 174 ? 3.310 6.953 33.130 1.00 92.38 174 LYS A C 1
ATOM 1403 O O . LYS A 1 174 ? 2.655 7.711 33.837 1.00 92.38 174 LYS A O 1
ATOM 1408 N N . LYS A 1 175 ? 2.790 5.856 32.567 1.00 90.62 175 LYS A N 1
ATOM 1409 C CA . LYS A 1 175 ? 1.389 5.416 32.706 1.00 90.62 175 LYS A CA 1
ATOM 1410 C C . LYS A 1 175 ? 0.369 6.484 32.279 1.00 90.62 175 LYS A C 1
ATOM 1412 O O . LYS A 1 175 ? -0.752 6.512 32.790 1.00 90.62 175 LYS A O 1
ATOM 1417 N N . GLU A 1 176 ? 0.734 7.353 31.333 1.00 88.38 176 GLU A N 1
ATOM 1418 C CA . GLU A 1 176 ? -0.191 8.342 30.777 1.00 88.38 176 GLU A CA 1
ATOM 1419 C C . GLU A 1 176 ? -1.309 7.652 29.982 1.00 88.38 176 GLU A C 1
ATOM 1421 O O . GLU A 1 176 ? -1.102 6.656 29.280 1.00 88.38 176 GLU A O 1
ATOM 1426 N N . LYS A 1 177 ? -2.531 8.183 30.084 1.00 85.56 177 LYS A N 1
ATOM 1427 C CA . LYS A 1 177 ? -3.681 7.656 29.346 1.00 85.56 177 LYS A CA 1
ATOM 1428 C C . LYS A 1 177 ? -3.783 8.354 28.000 1.00 85.56 177 LYS A C 1
ATOM 1430 O O . LYS A 1 177 ? -3.923 9.569 27.934 1.00 85.56 177 LYS A O 1
ATOM 1435 N N . LEU A 1 178 ? -3.774 7.562 26.933 1.00 82.56 178 LEU A N 1
ATOM 1436 C CA . LEU A 1 178 ? -4.092 8.053 25.600 1.00 82.56 178 LEU A CA 1
ATOM 1437 C C . LEU A 1 178 ? -5.585 8.418 25.589 1.00 82.56 178 LEU A C 1
ATOM 1439 O O . LEU A 1 178 ? -6.436 7.558 25.832 1.00 82.56 178 LEU A O 1
ATOM 1443 N N . THR A 1 179 ? -5.908 9.673 25.305 1.00 79.56 179 THR A N 1
ATOM 1444 C CA . THR A 1 179 ? -7.287 10.199 25.231 1.00 79.56 179 THR A CA 1
ATOM 1445 C C . THR A 1 179 ? -7.704 10.582 23.816 1.00 79.56 179 THR A C 1
ATOM 1447 O O . THR A 1 179 ? -8.849 10.961 23.581 1.00 79.56 179 THR A O 1
ATOM 1450 N N . PHE A 1 180 ? -6.767 10.455 22.887 1.00 71.56 180 PHE A N 1
ATOM 1451 C CA . PHE A 1 180 ? -6.904 10.698 21.467 1.00 71.56 180 PHE A CA 1
ATOM 1452 C C . PHE A 1 180 ? -7.898 9.756 20.779 1.00 71.56 180 PHE A C 1
ATOM 1454 O O . PHE A 1 180 ? -7.748 8.541 20.867 1.00 71.56 180 PHE A O 1
ATOM 1461 N N . GLU A 1 181 ? -8.866 10.284 20.033 1.00 65.81 181 GLU A N 1
ATOM 1462 C CA . GLU A 1 181 ? -9.800 9.485 19.231 1.00 65.81 181 GLU A CA 1
ATOM 1463 C C . GLU A 1 181 ? -9.795 9.957 17.777 1.00 65.81 181 GLU A C 1
ATOM 1465 O O . GLU A 1 181 ? -9.949 11.147 17.504 1.00 65.81 181 GLU A O 1
ATOM 1470 N N . PHE A 1 182 ? -9.628 9.013 16.846 1.00 65.81 182 PHE A N 1
ATOM 1471 C CA . PHE A 1 182 ? -9.922 9.241 15.437 1.00 65.81 182 PHE A CA 1
ATOM 1472 C C . PHE A 1 182 ? -11.385 8.899 15.179 1.00 65.81 182 PHE A C 1
ATOM 1474 O O . PHE A 1 182 ? -11.810 7.764 15.390 1.00 65.81 182 PHE A O 1
ATOM 1481 N N . HIS A 1 183 ? -12.144 9.856 14.656 1.00 63.59 183 HIS A N 1
ATOM 1482 C CA . HIS A 1 183 ? -13.517 9.621 14.213 1.00 63.59 183 HIS A CA 1
ATOM 1483 C C . HIS A 1 183 ? -13.548 9.185 12.739 1.00 63.59 183 HIS A C 1
ATOM 1485 O O . HIS A 1 183 ? -14.194 9.823 11.913 1.00 63.59 183 HIS A O 1
ATOM 1491 N N . LEU A 1 184 ? -12.823 8.112 12.395 1.00 62.78 184 LEU A N 1
ATOM 1492 C CA . LEU A 1 184 ? -12.895 7.489 11.069 1.00 62.78 184 LEU A CA 1
ATOM 1493 C C . LEU A 1 184 ? -13.542 6.103 11.154 1.00 62.78 184 LEU A C 1
ATOM 1495 O O . LEU A 1 184 ? -13.065 5.219 11.867 1.00 62.78 184 LEU A O 1
ATOM 1499 N N . SER A 1 185 ? -14.607 5.899 10.378 1.00 63.00 185 SER A N 1
ATOM 1500 C CA . SER A 1 185 ? -15.168 4.577 10.111 1.00 63.00 185 SER A CA 1
ATOM 1501 C C . SER A 1 185 ? -14.319 3.875 9.049 1.00 63.00 185 SER A C 1
ATOM 1503 O O . SER A 1 185 ? -14.355 4.199 7.866 1.00 63.00 185 SER A O 1
ATOM 1505 N N . PHE A 1 186 ? -13.520 2.901 9.479 1.00 68.06 186 PHE A N 1
ATOM 1506 C CA . PHE A 1 186 ? -12.804 2.017 8.559 1.00 68.06 186 PHE A CA 1
ATOM 1507 C C . PHE A 1 186 ? -13.635 0.781 8.269 1.00 68.06 186 PHE A C 1
ATOM 1509 O O . PHE A 1 186 ? -14.245 0.226 9.184 1.00 68.06 186 PHE A O 1
ATOM 1516 N N . LEU A 1 187 ? -13.529 0.290 7.036 1.00 77.75 187 LEU A N 1
ATOM 1517 C CA . LEU A 1 187 ? -14.119 -0.976 6.626 1.00 77.75 187 LEU A CA 1
ATOM 1518 C C . LEU A 1 187 ? -13.708 -2.102 7.595 1.00 77.75 187 LEU A C 1
ATOM 1520 O O . LEU A 1 187 ? -12.526 -2.275 7.930 1.00 77.75 187 LEU A O 1
ATOM 1524 N N . SER A 1 188 ? -14.691 -2.841 8.094 1.00 82.69 188 SER A N 1
ATOM 1525 C CA . SER A 1 188 ? -14.495 -4.033 8.914 1.00 82.69 188 SER A CA 1
ATOM 1526 C C . SER A 1 188 ? -14.712 -5.304 8.094 1.00 82.69 188 SER A C 1
ATOM 1528 O O . SER A 1 188 ? -15.318 -5.285 7.024 1.00 82.69 188 SER A O 1
ATOM 1530 N N . VAL A 1 189 ? -14.237 -6.442 8.610 1.00 84.81 189 VAL A N 1
ATOM 1531 C CA . VAL A 1 189 ? -14.516 -7.755 8.000 1.00 84.81 189 VAL A CA 1
ATOM 1532 C C . VAL A 1 189 ? -16.025 -8.010 7.931 1.00 84.81 189 VAL A C 1
ATOM 1534 O O . VAL A 1 189 ? -16.506 -8.615 6.978 1.00 84.81 189 VAL A O 1
ATOM 1537 N N . GLU A 1 190 ? -16.778 -7.505 8.907 1.00 87.75 190 GLU A N 1
ATOM 1538 C CA . GLU A 1 190 ? -18.235 -7.601 8.928 1.00 87.75 190 GLU A CA 1
ATOM 1539 C C . GLU A 1 190 ? -18.879 -6.779 7.805 1.00 87.75 190 GLU A C 1
ATOM 1541 O O . GLU A 1 190 ? -19.820 -7.242 7.168 1.00 87.75 190 GLU A O 1
ATOM 1546 N N . ASP A 1 191 ? -18.330 -5.605 7.485 1.00 88.50 191 ASP A N 1
ATOM 1547 C CA . ASP A 1 191 ? -18.809 -4.797 6.357 1.00 88.50 191 ASP A CA 1
ATOM 1548 C C . ASP A 1 191 ? -18.538 -5.490 5.021 1.00 88.50 191 ASP A C 1
ATOM 1550 O O . ASP A 1 191 ? -19.393 -5.475 4.140 1.00 88.50 191 ASP A O 1
ATOM 1554 N N . ILE A 1 192 ? -17.395 -6.173 4.886 1.00 90.56 192 ILE A N 1
ATOM 1555 C CA . ILE A 1 192 ? -17.099 -6.994 3.703 1.00 90.56 192 ILE A CA 1
ATOM 1556 C C . ILE A 1 192 ? -18.107 -8.146 3.587 1.00 90.56 192 ILE A C 1
ATOM 1558 O O . ILE A 1 192 ? -18.643 -8.371 2.504 1.00 90.56 192 ILE A O 1
ATOM 1562 N N . LYS A 1 193 ? -18.416 -8.845 4.690 1.00 92.50 193 LYS A N 1
ATOM 1563 C CA . LYS A 1 193 ? -19.421 -9.925 4.704 1.00 92.50 193 LYS A CA 1
ATOM 1564 C C . LYS A 1 193 ? -20.815 -9.418 4.338 1.00 92.50 193 LYS A C 1
ATOM 1566 O O . LYS A 1 193 ? -21.475 -10.014 3.491 1.00 92.50 193 LYS A O 1
ATOM 1571 N N . LYS A 1 194 ? -21.247 -8.303 4.933 1.00 93.88 194 LYS A N 1
ATOM 1572 C CA . LYS A 1 194 ? -22.533 -7.654 4.629 1.00 93.88 194 LYS A CA 1
ATOM 1573 C C . LYS A 1 194 ? -22.606 -7.198 3.180 1.00 93.88 194 LYS A C 1
ATOM 1575 O O . LYS A 1 194 ? -23.619 -7.414 2.524 1.00 93.88 194 LYS A O 1
ATOM 1580 N N . SER A 1 195 ? -21.530 -6.591 2.683 1.00 93.69 195 SER A N 1
ATOM 1581 C CA . SER A 1 195 ? -21.411 -6.177 1.288 1.00 93.69 195 SER A CA 1
ATOM 1582 C C . SER A 1 195 ? -21.557 -7.380 0.356 1.00 93.69 195 SER A C 1
ATOM 1584 O O . SER A 1 195 ? -22.414 -7.364 -0.521 1.00 93.69 195 SER A O 1
ATOM 1586 N N . TYR A 1 196 ? -20.821 -8.461 0.626 1.00 94.31 196 TYR A N 1
ATOM 1587 C CA . TYR A 1 196 ? -20.863 -9.689 -0.167 1.00 94.31 196 TYR A CA 1
ATOM 1588 C C . TYR A 1 196 ? -22.250 -10.342 -0.175 1.00 94.31 196 TYR A C 1
ATOM 1590 O O . TYR A 1 196 ? -22.713 -10.788 -1.222 1.00 94.31 196 TYR A O 1
ATOM 1598 N N . ALA A 1 197 ? -22.925 -10.379 0.978 1.00 94.81 197 ALA A N 1
ATOM 1599 C CA . ALA A 1 197 ? -24.279 -10.914 1.090 1.00 94.81 197 ALA A CA 1
ATOM 1600 C C . ALA A 1 197 ? -25.306 -10.080 0.304 1.00 94.81 197 ALA A C 1
ATOM 1602 O O . ALA A 1 197 ? -26.237 -10.642 -0.264 1.00 94.81 197 ALA A O 1
ATOM 1603 N N . LYS A 1 198 ? -25.131 -8.752 0.251 1.00 94.00 198 LYS A N 1
ATOM 1604 C CA . LYS A 1 198 ? -26.022 -7.838 -0.481 1.00 94.00 198 LYS A CA 1
ATOM 1605 C C . LYS A 1 198 ? -25.753 -7.810 -1.984 1.00 94.00 198 LYS A C 1
ATOM 1607 O O . LYS A 1 198 ? -26.692 -7.828 -2.769 1.00 94.00 198 LYS A O 1
ATOM 1612 N N . ASN A 1 199 ? -24.491 -7.715 -2.396 1.00 92.81 199 ASN A N 1
ATOM 1613 C CA . ASN A 1 199 ? -24.109 -7.629 -3.801 1.00 92.81 199 ASN A CA 1
ATOM 1614 C C . ASN A 1 199 ? -22.754 -8.307 -4.041 1.00 92.81 199 ASN A C 1
ATOM 1616 O O . ASN A 1 199 ? -21.709 -7.663 -4.149 1.00 92.81 199 ASN A O 1
ATOM 1620 N N . LYS A 1 200 ? -22.797 -9.636 -4.170 1.00 94.88 200 LYS A N 1
ATOM 1621 C CA . LYS A 1 200 ? -21.626 -10.482 -4.428 1.00 94.88 200 LYS A CA 1
ATOM 1622 C C . LYS A 1 200 ? -20.804 -10.009 -5.628 1.00 94.88 200 LYS A C 1
ATOM 1624 O O . LYS A 1 200 ? -19.578 -10.000 -5.548 1.00 94.88 200 LYS A O 1
ATOM 1629 N N . LEU A 1 201 ? -21.466 -9.613 -6.717 1.00 95.31 201 LEU A N 1
ATOM 1630 C CA . LEU A 1 201 ? -20.818 -9.177 -7.954 1.00 95.31 201 LEU A CA 1
ATOM 1631 C C . LEU A 1 201 ? -19.916 -7.958 -7.707 1.00 95.31 201 LEU A C 1
ATOM 1633 O O . LEU A 1 201 ? -18.717 -8.017 -7.976 1.00 95.31 201 LEU A O 1
ATOM 1637 N N . LEU A 1 202 ? -20.471 -6.879 -7.146 1.00 94.69 202 LEU A N 1
ATOM 1638 C CA . LEU A 1 202 ? -19.724 -5.645 -6.903 1.00 94.69 202 LEU A CA 1
ATOM 1639 C C . LEU A 1 202 ? -18.672 -5.801 -5.806 1.00 94.69 202 LEU A C 1
ATOM 1641 O O . LEU A 1 202 ? -17.587 -5.235 -5.919 1.00 94.69 202 LEU A O 1
ATOM 1645 N N . THR A 1 203 ? -18.939 -6.593 -4.765 1.00 95.25 203 THR A N 1
ATOM 1646 C CA . THR A 1 203 ? -17.928 -6.866 -3.736 1.00 95.25 203 THR A CA 1
ATOM 1647 C C . THR A 1 203 ? -16.731 -7.616 -4.322 1.00 95.25 203 THR A C 1
ATOM 1649 O O . THR A 1 203 ? -15.588 -7.248 -4.052 1.00 95.25 203 THR A O 1
ATOM 1652 N N . VAL A 1 204 ? -16.966 -8.634 -5.162 1.00 95.75 204 VAL A N 1
ATOM 1653 C CA . VAL A 1 204 ? -15.891 -9.364 -5.858 1.00 95.75 204 VAL A CA 1
ATOM 1654 C C . VAL A 1 204 ? -15.147 -8.447 -6.829 1.00 95.75 204 VAL A C 1
ATOM 1656 O O . VAL A 1 204 ? -13.916 -8.491 -6.871 1.00 95.75 204 VAL A O 1
ATOM 1659 N N . ALA A 1 205 ? -15.855 -7.575 -7.551 1.00 96.31 205 ALA A N 1
ATOM 1660 C CA . ALA A 1 205 ? -15.251 -6.580 -8.434 1.00 96.31 205 ALA A CA 1
ATOM 1661 C C . ALA A 1 205 ? -14.309 -5.630 -7.669 1.00 96.31 205 ALA A C 1
ATOM 1663 O O . ALA A 1 205 ? -13.140 -5.487 -8.035 1.00 96.31 205 ALA A O 1
ATOM 1664 N N . SER A 1 206 ? -14.767 -5.058 -6.549 1.00 95.38 206 SER A N 1
ATOM 1665 C CA . SER A 1 206 ? -13.967 -4.174 -5.688 1.00 95.38 206 SER A CA 1
ATOM 1666 C C . SER A 1 206 ? -12.741 -4.855 -5.093 1.00 95.38 206 SER A C 1
ATOM 1668 O O . SER A 1 206 ? -11.663 -4.256 -5.054 1.00 95.38 206 SER A O 1
ATOM 1670 N N . ILE A 1 207 ? -12.881 -6.099 -4.627 1.00 94.50 207 ILE A N 1
ATOM 1671 C CA . ILE A 1 207 ? -11.759 -6.869 -4.078 1.00 94.50 207 ILE A CA 1
ATOM 1672 C C . ILE A 1 207 ? -10.740 -7.162 -5.183 1.00 94.50 207 ILE A C 1
ATOM 1674 O O . ILE A 1 207 ? -9.545 -6.964 -4.971 1.00 94.50 207 ILE A O 1
ATOM 1678 N N . SER A 1 208 ? -11.202 -7.561 -6.371 1.00 95.44 208 SER A N 1
ATOM 1679 C CA . SER A 1 208 ? -10.335 -7.840 -7.522 1.00 95.44 208 SER A CA 1
ATOM 1680 C C . SER A 1 208 ? -9.548 -6.596 -7.934 1.00 95.44 208 SER A C 1
ATOM 1682 O O . SER A 1 208 ? -8.319 -6.634 -7.994 1.00 95.44 208 SER A O 1
ATOM 1684 N N . ILE A 1 209 ? -10.227 -5.455 -8.110 1.00 94.38 209 ILE A N 1
ATOM 1685 C CA . ILE A 1 209 ? -9.560 -4.185 -8.417 1.00 94.38 209 ILE A CA 1
ATOM 1686 C C . ILE A 1 209 ? -8.579 -3.793 -7.304 1.00 94.38 209 ILE A C 1
ATOM 1688 O O . ILE A 1 209 ? -7.460 -3.391 -7.611 1.00 94.38 209 ILE A O 1
ATOM 1692 N N . SER A 1 210 ? -8.926 -3.972 -6.028 1.00 92.75 210 SER A N 1
ATOM 1693 C CA . SER A 1 210 ? -8.008 -3.666 -4.921 1.00 92.75 210 SER A CA 1
ATOM 1694 C C . SER A 1 210 ? -6.738 -4.516 -4.960 1.00 92.75 210 SER A C 1
ATOM 1696 O O . SER A 1 210 ? -5.630 -3.984 -4.930 1.00 92.75 210 SER A O 1
ATOM 1698 N N . ILE A 1 211 ? -6.887 -5.839 -5.063 1.00 91.00 211 ILE A N 1
ATOM 1699 C CA . ILE A 1 211 ? -5.759 -6.779 -5.076 1.00 91.00 211 ILE A CA 1
ATOM 1700 C C . ILE A 1 211 ? -4.877 -6.542 -6.301 1.00 91.00 211 ILE A C 1
ATOM 1702 O O . ILE A 1 211 ? -3.654 -6.583 -6.182 1.00 91.00 211 ILE A O 1
ATOM 1706 N N . SER A 1 212 ? -5.477 -6.225 -7.454 1.00 91.69 212 SER A N 1
ATOM 1707 C CA . SER A 1 212 ? -4.729 -5.956 -8.684 1.00 91.69 212 SER A CA 1
ATOM 1708 C C . SER A 1 212 ? -3.647 -4.889 -8.503 1.00 91.69 212 SER A C 1
ATOM 1710 O O . SER A 1 212 ? -2.560 -5.048 -9.051 1.00 91.69 212 SER A O 1
ATOM 1712 N N . GLN A 1 213 ? -3.880 -3.864 -7.669 1.00 90.62 213 GLN A N 1
ATOM 1713 C CA . GLN A 1 213 ? -2.922 -2.771 -7.473 1.00 90.62 213 GLN A CA 1
ATOM 1714 C C . GLN A 1 213 ? -1.598 -3.228 -6.845 1.00 90.62 213 GLN A C 1
ATOM 1716 O O . GLN A 1 213 ? -0.560 -2.610 -7.065 1.00 90.62 213 GLN A O 1
ATOM 1721 N N . PHE A 1 214 ? -1.613 -4.325 -6.086 1.00 88.06 214 PHE A N 1
ATOM 1722 C CA . PHE A 1 214 ? -0.419 -4.894 -5.454 1.00 88.06 214 PHE A CA 1
ATOM 1723 C C . PHE A 1 214 ? 0.287 -5.936 -6.330 1.00 88.06 214 PHE A C 1
ATOM 1725 O O . PHE A 1 214 ? 1.392 -6.381 -6.006 1.00 88.06 214 PHE A O 1
ATOM 1732 N N . LEU A 1 215 ? -0.334 -6.324 -7.442 1.00 86.69 215 LEU A N 1
ATOM 1733 C CA . LEU A 1 215 ? 0.179 -7.303 -8.389 1.00 86.69 215 LEU A CA 1
ATOM 1734 C C . LEU A 1 215 ? 0.895 -6.607 -9.555 1.00 86.69 215 LEU A C 1
ATOM 1736 O O . LEU A 1 215 ? 0.687 -5.428 -9.842 1.00 86.69 215 LEU A O 1
ATOM 1740 N N . TYR A 1 216 ? 1.752 -7.348 -10.256 1.00 83.62 216 TYR A N 1
ATOM 1741 C CA . TYR A 1 216 ? 2.450 -6.822 -11.428 1.00 83.62 216 TYR A CA 1
ATOM 1742 C C . TYR A 1 216 ? 1.482 -6.630 -12.604 1.00 83.62 216 TYR A C 1
ATOM 1744 O O . TYR A 1 216 ? 0.815 -7.576 -13.026 1.00 83.62 216 TYR A O 1
ATOM 1752 N N . PHE A 1 217 ? 1.419 -5.408 -13.131 1.00 80.81 217 PHE A N 1
ATOM 1753 C CA . PHE A 1 217 ? 0.546 -5.001 -14.231 1.00 80.81 217 PHE A CA 1
ATOM 1754 C C . PHE A 1 217 ? 1.140 -5.320 -15.601 1.00 80.81 217 PHE A C 1
ATOM 1756 O O . PHE A 1 217 ? 0.417 -5.792 -16.472 1.00 80.81 217 PHE A O 1
ATOM 1763 N N . TYR A 1 218 ? 2.442 -5.119 -15.805 1.00 75.56 218 TYR A N 1
ATOM 1764 C CA . TYR A 1 218 ? 3.094 -5.494 -17.061 1.00 75.56 218 TYR A CA 1
ATOM 1765 C C . TYR A 1 218 ? 4.574 -5.837 -16.887 1.00 75.56 218 TYR A C 1
ATOM 1767 O O . TYR A 1 218 ? 5.200 -5.488 -15.882 1.00 75.56 218 TYR A O 1
ATOM 1775 N N . SER A 1 219 ? 5.121 -6.552 -17.872 1.00 68.12 219 SER A N 1
ATOM 1776 C CA . SER A 1 219 ? 6.546 -6.888 -17.980 1.00 68.12 219 SER A CA 1
ATOM 1777 C C . SER A 1 219 ? 7.153 -6.284 -19.245 1.00 68.12 219 SER A C 1
ATOM 1779 O O . SER A 1 219 ? 6.659 -6.566 -20.340 1.00 68.12 219 SER A O 1
ATOM 1781 N N . LEU A 1 220 ? 8.231 -5.511 -19.112 1.00 64.31 220 LEU A N 1
ATOM 1782 C CA . LEU A 1 220 ? 8.898 -4.848 -20.242 1.00 64.31 220 LEU A CA 1
ATOM 1783 C C . LEU A 1 220 ? 9.550 -5.858 -21.220 1.00 64.31 220 LEU A C 1
ATOM 1785 O O . LEU A 1 220 ? 10.218 -6.790 -20.758 1.00 64.31 220 LEU A O 1
ATOM 1789 N N . PRO A 1 221 ? 9.414 -5.695 -22.556 1.00 50.69 221 PRO A N 1
ATOM 1790 C CA . PRO A 1 221 ? 10.010 -6.601 -23.544 1.00 50.69 221 PRO A CA 1
ATOM 1791 C C . PRO A 1 221 ? 11.544 -6.515 -23.550 1.00 50.69 221 PRO A C 1
ATOM 1793 O O . PRO A 1 221 ? 12.107 -5.453 -23.307 1.00 50.69 221 PRO A O 1
ATOM 1796 N N . GLY A 1 222 ? 12.238 -7.624 -23.833 1.00 50.94 222 GLY A N 1
ATOM 1797 C CA . GLY A 1 222 ? 13.706 -7.651 -23.987 1.00 50.94 222 GLY A CA 1
ATOM 1798 C C . GLY A 1 222 ? 14.514 -7.460 -22.696 1.00 50.94 222 GLY A C 1
ATOM 1799 O O . GLY A 1 222 ? 15.720 -7.678 -22.683 1.00 50.94 222 GLY A O 1
ATOM 1800 N N . THR A 1 223 ? 13.859 -7.127 -21.584 1.00 49.31 223 THR A N 1
ATOM 1801 C CA . THR A 1 223 ? 14.464 -7.130 -20.252 1.00 49.31 223 THR A CA 1
ATOM 1802 C C . THR A 1 223 ? 13.882 -8.288 -19.466 1.00 49.31 223 THR A C 1
ATOM 1804 O O . THR A 1 223 ? 12.695 -8.299 -19.160 1.00 49.31 223 THR A O 1
ATOM 1807 N N . ILE A 1 224 ? 14.705 -9.276 -19.120 1.00 39.03 224 ILE A N 1
ATOM 1808 C CA . ILE A 1 224 ? 14.228 -10.514 -18.482 1.00 39.03 224 ILE A CA 1
ATOM 1809 C C . ILE A 1 224 ? 13.555 -10.249 -17.116 1.00 39.03 224 ILE A C 1
ATOM 1811 O O . ILE A 1 224 ? 12.873 -11.122 -16.605 1.00 39.03 224 ILE A O 1
ATOM 1815 N N . ASN A 1 225 ? 13.660 -9.051 -16.518 1.00 49.09 225 ASN A N 1
ATOM 1816 C CA . ASN A 1 225 ? 13.309 -8.867 -15.107 1.00 49.09 225 ASN A CA 1
ATOM 1817 C C . ASN A 1 225 ? 12.731 -7.493 -14.689 1.00 49.09 225 ASN A C 1
ATOM 1819 O O . ASN A 1 225 ? 12.875 -7.118 -13.527 1.00 49.09 225 ASN A O 1
ATOM 1823 N N . LYS A 1 226 ? 12.081 -6.711 -15.560 1.00 59.16 226 LYS A N 1
ATOM 1824 C CA . LYS A 1 226 ? 11.379 -5.483 -15.118 1.00 59.16 226 LYS A CA 1
ATOM 1825 C C . LYS A 1 226 ? 9.862 -5.709 -15.105 1.00 59.16 226 LYS A C 1
ATOM 1827 O O . LYS A 1 226 ? 9.164 -5.372 -16.061 1.00 59.16 226 LYS A O 1
ATOM 1832 N N . THR A 1 227 ? 9.362 -6.338 -14.040 1.00 64.12 227 THR A N 1
ATOM 1833 C CA . THR A 1 227 ? 7.923 -6.416 -13.744 1.00 64.12 227 THR A CA 1
ATOM 1834 C C . THR A 1 227 ? 7.490 -5.182 -12.965 1.00 64.12 227 THR A C 1
ATOM 1836 O O . THR A 1 227 ? 8.127 -4.786 -11.991 1.00 64.12 227 THR A O 1
ATOM 1839 N N . VAL A 1 228 ? 6.405 -4.558 -13.409 1.00 73.69 228 VAL A N 1
ATOM 1840 C CA . VAL A 1 228 ? 6.001 -3.229 -12.954 1.00 73.69 228 VAL A CA 1
ATOM 1841 C C . VAL A 1 228 ? 4.645 -3.320 -12.279 1.00 73.69 228 VAL A C 1
ATOM 1843 O O . VAL A 1 228 ? 3.697 -3.860 -12.850 1.00 73.69 228 VAL A O 1
ATOM 1846 N N . SER A 1 229 ? 4.547 -2.811 -11.054 1.00 79.00 229 SER A N 1
ATOM 1847 C CA . SER A 1 229 ? 3.257 -2.647 -10.379 1.00 79.00 229 SER A CA 1
ATOM 1848 C C . SER A 1 229 ? 2.692 -1.245 -10.633 1.00 79.00 229 SER A C 1
ATOM 1850 O O . SER A 1 229 ? 3.460 -0.328 -10.936 1.00 79.00 229 SER A O 1
ATOM 1852 N N . PRO A 1 230 ? 1.381 -1.028 -10.450 1.00 81.44 230 PRO A N 1
ATOM 1853 C CA . PRO A 1 230 ? 0.779 0.306 -10.487 1.00 81.44 230 PRO A CA 1
ATOM 1854 C C . PRO A 1 230 ? 1.491 1.339 -9.609 1.00 81.44 230 PRO A C 1
ATOM 1856 O O . PRO A 1 230 ? 1.641 2.491 -10.009 1.00 81.44 230 PRO A O 1
ATOM 1859 N N . PHE A 1 231 ? 2.013 0.927 -8.449 1.00 82.62 231 PHE A N 1
ATOM 1860 C CA . PHE A 1 231 ? 2.741 1.813 -7.537 1.00 82.62 231 PHE A CA 1
ATOM 1861 C C . PHE A 1 231 ? 4.111 2.261 -8.048 1.00 82.62 231 PHE A C 1
ATOM 1863 O O . PHE A 1 231 ? 4.684 3.203 -7.505 1.00 82.62 231 PHE A O 1
ATOM 1870 N N . THR A 1 232 ? 4.642 1.635 -9.097 1.00 78.31 232 THR A N 1
ATOM 1871 C CA . THR A 1 232 ? 5.935 2.013 -9.670 1.00 78.31 232 THR A CA 1
ATOM 1872 C C . THR A 1 232 ? 5.861 3.343 -10.425 1.00 78.31 232 THR A C 1
ATOM 1874 O O . THR A 1 232 ? 6.719 4.194 -10.219 1.00 78.31 232 THR A O 1
ATOM 1877 N N . TYR A 1 233 ? 4.834 3.550 -11.256 1.00 72.88 233 TYR A N 1
ATOM 1878 C CA . TYR A 1 233 ? 4.717 4.755 -12.097 1.00 72.88 233 TYR A CA 1
ATOM 1879 C C . TYR A 1 233 ? 3.454 5.580 -11.832 1.00 72.88 233 TYR A C 1
ATOM 1881 O O . TYR A 1 233 ? 3.445 6.780 -12.083 1.00 72.88 233 TYR A O 1
ATOM 1889 N N . HIS A 1 234 ? 2.406 4.967 -11.276 1.00 81.88 234 HIS A N 1
ATOM 1890 C CA . HIS A 1 234 ? 1.081 5.573 -11.115 1.00 81.88 234 HIS A CA 1
ATOM 1891 C C . HIS A 1 234 ? 0.585 5.461 -9.667 1.00 81.88 234 HIS A C 1
ATOM 1893 O O . HIS A 1 234 ? -0.587 5.192 -9.411 1.00 81.88 234 HIS A O 1
ATOM 1899 N N . ALA A 1 235 ? 1.477 5.672 -8.693 1.00 85.06 235 ALA A N 1
ATOM 1900 C CA . ALA A 1 235 ? 1.196 5.456 -7.271 1.00 85.06 235 ALA A CA 1
ATOM 1901 C C . ALA A 1 235 ? -0.034 6.209 -6.744 1.00 85.06 235 ALA A C 1
ATOM 1903 O O . ALA A 1 235 ? -0.859 5.629 -6.039 1.00 85.06 235 ALA A O 1
ATOM 1904 N N . ILE A 1 236 ? -0.187 7.484 -7.114 1.00 85.56 236 ILE A N 1
ATOM 1905 C CA . ILE A 1 236 ? -1.335 8.302 -6.696 1.00 85.56 236 ILE A CA 1
ATOM 1906 C C . ILE A 1 236 ? -2.633 7.719 -7.264 1.00 85.56 236 ILE A C 1
ATOM 1908 O O . ILE A 1 236 ? -3.608 7.556 -6.533 1.00 85.56 236 ILE A O 1
ATOM 1912 N N . LEU A 1 237 ? -2.636 7.348 -8.546 1.00 87.19 237 LEU A N 1
ATOM 1913 C CA . LEU A 1 237 ? -3.795 6.728 -9.183 1.00 87.19 237 LEU A CA 1
ATOM 1914 C C . LEU A 1 237 ? -4.137 5.380 -8.533 1.00 87.19 237 LEU A C 1
ATOM 1916 O O . LEU A 1 237 ? -5.301 5.127 -8.238 1.00 87.19 237 LEU A O 1
ATOM 1920 N N . ALA A 1 238 ? -3.138 4.544 -8.246 1.00 89.06 238 ALA A N 1
ATOM 1921 C CA . ALA A 1 238 ? -3.328 3.265 -7.565 1.00 89.06 238 ALA A CA 1
ATOM 1922 C C . ALA A 1 238 ? -3.930 3.435 -6.154 1.00 89.06 238 ALA A C 1
ATOM 1924 O O . ALA A 1 238 ? -4.832 2.687 -5.771 1.00 89.06 238 ALA A O 1
ATOM 1925 N N . LEU A 1 239 ? -3.505 4.457 -5.398 1.00 88.12 239 LEU A N 1
ATOM 1926 C CA . LEU A 1 239 ? -4.110 4.806 -4.105 1.00 88.12 239 LEU A CA 1
ATOM 1927 C C . LEU A 1 239 ? -5.562 5.276 -4.244 1.00 88.12 239 LEU A C 1
ATOM 1929 O O . LEU A 1 239 ? -6.410 4.876 -3.446 1.00 88.12 239 LEU A O 1
ATOM 1933 N N . ILE A 1 240 ? -5.861 6.096 -5.255 1.00 90.62 240 ILE A N 1
ATOM 1934 C CA . ILE A 1 240 ? -7.231 6.544 -5.545 1.00 90.62 240 ILE A CA 1
ATOM 1935 C C . ILE A 1 240 ? -8.120 5.340 -5.870 1.00 90.62 240 ILE A C 1
ATOM 1937 O O . ILE A 1 240 ? -9.221 5.232 -5.334 1.00 90.62 240 ILE A O 1
ATOM 1941 N N . ILE A 1 241 ? -7.633 4.404 -6.687 1.00 92.69 241 ILE A N 1
ATOM 1942 C CA . ILE A 1 241 ? -8.348 3.170 -7.032 1.00 92.69 241 ILE A CA 1
ATOM 1943 C C . ILE A 1 241 ? -8.640 2.334 -5.784 1.00 92.69 241 ILE A C 1
ATOM 1945 O O . ILE A 1 241 ? -9.776 1.894 -5.603 1.00 92.69 241 ILE A O 1
ATOM 1949 N N . LEU A 1 242 ? -7.657 2.154 -4.895 1.00 92.62 242 LEU A N 1
ATOM 1950 C CA . LEU A 1 242 ? -7.861 1.453 -3.623 1.00 92.62 242 LEU A CA 1
ATOM 1951 C C . LEU A 1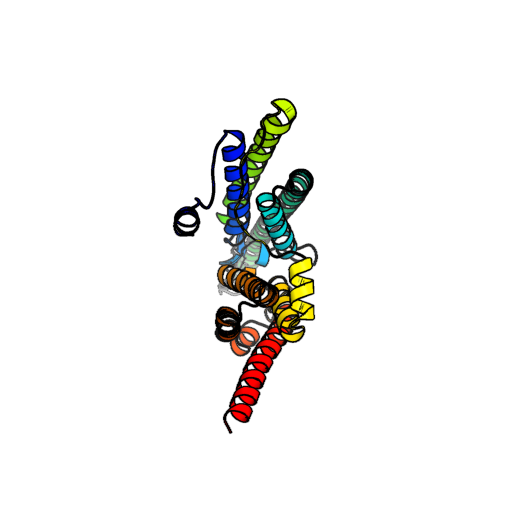 242 ? -8.921 2.135 -2.756 1.00 92.62 242 LEU A C 1
ATOM 1953 O O . LEU A 1 242 ? -9.822 1.470 -2.245 1.00 92.62 242 LEU A O 1
ATOM 1957 N N . ALA A 1 243 ? -8.839 3.458 -2.606 1.00 91.25 243 ALA A N 1
ATOM 1958 C CA . ALA A 1 243 ? -9.801 4.220 -1.820 1.00 91.25 243 ALA A CA 1
ATOM 1959 C C . ALA A 1 243 ? -11.222 4.094 -2.394 1.00 91.25 243 ALA A C 1
ATOM 1961 O O . ALA A 1 243 ? -12.160 3.812 -1.651 1.00 91.25 243 ALA A O 1
ATOM 1962 N N . LEU A 1 244 ? -11.381 4.229 -3.713 1.00 93.75 244 LEU A N 1
ATOM 1963 C CA . LEU A 1 244 ? -12.666 4.067 -4.395 1.00 93.75 244 LEU A CA 1
ATOM 1964 C C . LEU A 1 244 ? -13.224 2.648 -4.251 1.00 93.75 244 LEU A C 1
ATOM 1966 O O . LEU A 1 244 ? -14.405 2.487 -3.954 1.00 93.75 244 LEU A O 1
ATOM 1970 N N . ALA A 1 245 ? -12.391 1.618 -4.402 1.00 93.31 245 ALA A N 1
ATOM 1971 C CA . ALA A 1 245 ? -12.819 0.232 -4.237 1.00 93.31 245 ALA A CA 1
ATOM 1972 C C . ALA A 1 245 ? -13.321 -0.047 -2.809 1.00 93.31 245 ALA A C 1
ATOM 1974 O O . ALA A 1 245 ? -14.354 -0.700 -2.637 1.00 93.31 245 ALA A O 1
ATOM 1975 N N . VAL A 1 246 ? -12.650 0.505 -1.790 1.00 91.69 246 VAL A N 1
ATOM 1976 C CA . VAL A 1 246 ? -13.103 0.453 -0.389 1.00 91.69 246 VAL A CA 1
ATOM 1977 C C . VAL A 1 246 ? -14.422 1.206 -0.201 1.00 91.69 246 VAL A C 1
ATOM 1979 O O . VAL A 1 246 ? -15.317 0.699 0.479 1.00 91.69 246 VAL A O 1
ATOM 1982 N N . LEU A 1 247 ? -14.574 2.382 -0.817 1.00 92.62 247 LEU A N 1
ATOM 1983 C CA . LEU A 1 247 ? -15.814 3.161 -0.761 1.00 92.62 247 LEU A CA 1
ATOM 1984 C C . LEU A 1 247 ? -16.993 2.413 -1.388 1.00 92.62 247 LEU A C 1
ATOM 1986 O O . LEU A 1 247 ? -18.069 2.416 -0.801 1.00 92.62 247 LEU A O 1
ATOM 1990 N N . VAL A 1 248 ? -16.794 1.698 -2.499 1.00 94.19 248 VAL A N 1
ATOM 1991 C CA . VAL A 1 248 ? -17.830 0.832 -3.091 1.00 94.19 248 VAL A CA 1
ATOM 1992 C C . VAL A 1 248 ? -18.296 -0.231 -2.093 1.00 94.19 248 VAL A C 1
ATOM 1994 O O . VAL A 1 248 ? -19.495 -0.361 -1.850 1.00 94.19 248 VAL A O 1
ATOM 1997 N N . VAL A 1 249 ? -17.366 -0.969 -1.472 1.00 93.38 249 VAL A N 1
ATOM 1998 C CA . VAL A 1 249 ? -17.721 -2.019 -0.497 1.00 93.38 249 VAL A CA 1
ATOM 1999 C C . VAL A 1 249 ? -18.469 -1.416 0.694 1.00 93.38 249 VAL A C 1
ATOM 2001 O O . VAL A 1 249 ? -19.494 -1.960 1.111 1.00 93.38 249 VAL A O 1
ATOM 2004 N N . SER A 1 250 ? -17.994 -0.271 1.190 1.00 90.38 250 SER A N 1
ATOM 2005 C CA . SER A 1 250 ? -18.618 0.477 2.285 1.00 90.38 250 SER A CA 1
ATOM 2006 C C . SER A 1 250 ? -20.042 0.925 1.939 1.00 90.38 250 SER A C 1
ATOM 2008 O O . SER A 1 250 ? -20.965 0.665 2.707 1.00 90.38 250 SER A O 1
ATOM 2010 N N . SER A 1 251 ? -20.253 1.510 0.754 1.00 91.00 251 SER A N 1
ATOM 2011 C CA . SER A 1 251 ? -21.571 1.958 0.287 1.00 91.00 251 SER A CA 1
ATOM 2012 C C . SER A 1 251 ?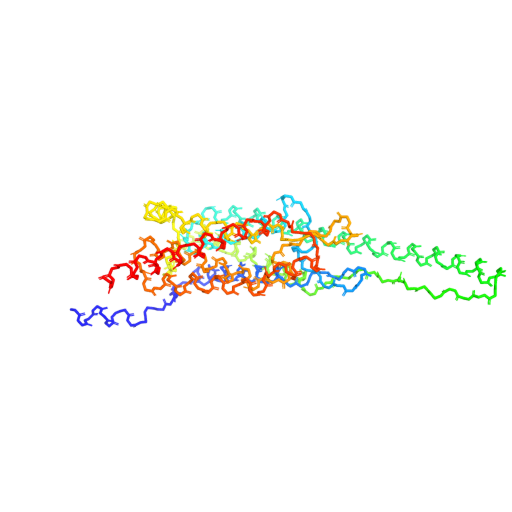 -22.567 0.814 0.132 1.00 91.00 251 SER A C 1
ATOM 2014 O O . SER A 1 251 ? -23.734 0.975 0.481 1.00 91.00 251 SER A O 1
ATOM 2016 N N . ILE A 1 252 ? -22.130 -0.360 -0.333 1.00 92.25 252 ILE A N 1
ATOM 2017 C CA . ILE A 1 252 ? -23.000 -1.545 -0.393 1.00 92.25 252 ILE A CA 1
ATOM 2018 C C . ILE A 1 252 ? -23.369 -1.999 1.026 1.00 92.25 252 ILE A C 1
ATOM 2020 O O . ILE A 1 252 ? -24.537 -2.279 1.310 1.00 92.25 252 ILE A O 1
ATOM 2024 N N . ALA A 1 253 ? -22.392 -2.051 1.939 1.00 90.31 253 ALA A N 1
ATOM 2025 C CA . ALA A 1 253 ? -22.632 -2.453 3.322 1.00 90.31 253 ALA A CA 1
ATOM 2026 C C . ALA A 1 253 ? -23.642 -1.518 4.012 1.00 90.31 253 ALA A C 1
ATOM 2028 O O . ALA A 1 253 ? -24.601 -2.007 4.621 1.00 90.31 253 ALA A O 1
ATOM 2029 N N . SER A 1 254 ? -23.490 -0.199 3.846 1.00 88.00 254 SER A N 1
ATOM 2030 C CA . SER A 1 254 ? -24.374 0.820 4.426 1.00 88.00 254 SER A CA 1
ATOM 2031 C C . SER A 1 254 ? -25.698 1.021 3.677 1.00 88.00 254 SER A C 1
ATOM 2033 O O . SER A 1 254 ? -26.638 1.547 4.263 1.00 88.00 254 SER A O 1
ATOM 2035 N N . GLY A 1 255 ? -25.816 0.563 2.425 1.00 85.00 255 GLY A N 1
ATOM 2036 C CA . GLY A 1 255 ? -27.004 0.782 1.586 1.00 85.00 255 GLY A CA 1
ATOM 2037 C C . GLY A 1 255 ? -27.071 2.173 0.938 1.00 85.00 255 GLY A C 1
ATOM 2038 O O . GLY A 1 255 ? -28.146 2.620 0.551 1.00 85.00 255 GLY A O 1
ATOM 2039 N N . GLU A 1 256 ? -25.944 2.880 0.814 1.00 82.94 256 GLU A N 1
ATOM 2040 C CA . GLU A 1 256 ? -25.868 4.205 0.180 1.00 82.94 256 GLU A CA 1
ATOM 2041 C C . GLU A 1 256 ? -25.789 4.117 -1.358 1.00 82.94 256 GLU A C 1
ATOM 2043 O O . GLU A 1 256 ? -24.755 4.396 -1.971 1.00 82.94 256 GLU A O 1
ATOM 2048 N N . GLU A 1 257 ? -26.899 3.771 -2.014 1.00 73.81 257 GLU A N 1
ATOM 2049 C CA . GLU A 1 257 ? -26.936 3.561 -3.474 1.00 73.81 257 GLU A CA 1
ATOM 2050 C C . GLU A 1 257 ? -26.604 4.813 -4.302 1.00 73.81 257 GLU A C 1
ATOM 2052 O O . GLU A 1 257 ? -25.983 4.711 -5.357 1.00 73.81 257 GLU A O 1
ATOM 2057 N N . LYS A 1 258 ? -26.954 6.015 -3.818 1.00 73.75 258 LYS A N 1
ATOM 2058 C CA . LYS A 1 258 ? -26.736 7.272 -4.564 1.00 73.75 258 LYS A CA 1
ATOM 2059 C C . LYS A 1 258 ? -25.261 7.576 -4.838 1.00 73.75 258 LYS A C 1
ATOM 2061 O O . LYS A 1 258 ? -24.952 8.231 -5.826 1.00 73.75 258 LYS A O 1
ATOM 2066 N N . ARG A 1 259 ? -24.355 7.157 -3.950 1.00 83.81 259 ARG A N 1
ATOM 2067 C CA . ARG A 1 259 ? -22.906 7.378 -4.107 1.00 83.81 259 ARG A CA 1
ATOM 2068 C C . ARG A 1 259 ? -22.213 6.213 -4.804 1.00 83.81 259 ARG A C 1
ATOM 2070 O O . ARG A 1 259 ? -21.167 6.411 -5.417 1.00 83.81 259 ARG A O 1
ATOM 2077 N N . LEU A 1 260 ? -22.819 5.028 -4.733 1.00 89.94 260 LEU A N 1
ATOM 2078 C CA . LEU A 1 260 ? -22.298 3.794 -5.302 1.00 89.94 260 LEU A CA 1
ATOM 2079 C C . LEU A 1 260 ? -22.049 3.924 -6.810 1.00 89.94 260 LEU A C 1
ATOM 2081 O O . LEU A 1 260 ? -20.946 3.633 -7.265 1.00 89.94 260 LEU A O 1
ATOM 2085 N N . ASP A 1 261 ? -23.029 4.427 -7.564 1.00 87.62 261 ASP A N 1
ATOM 2086 C CA . ASP A 1 261 ? -22.906 4.578 -9.019 1.00 87.62 261 ASP A CA 1
ATOM 2087 C C . ASP A 1 261 ? -21.756 5.524 -9.393 1.00 87.62 261 ASP A C 1
ATOM 2089 O O . ASP A 1 261 ? -20.965 5.217 -10.283 1.00 87.62 261 ASP A O 1
ATOM 2093 N N . THR A 1 262 ? -21.595 6.636 -8.669 1.00 90.12 262 THR A N 1
ATOM 2094 C CA . THR A 1 262 ? -20.497 7.588 -8.891 1.00 90.12 262 THR A CA 1
ATOM 2095 C C . THR A 1 262 ? -19.135 6.929 -8.684 1.00 90.12 262 THR A C 1
ATOM 2097 O O . THR A 1 262 ? -18.232 7.110 -9.502 1.00 90.12 262 THR A O 1
ATOM 2100 N N . TYR A 1 263 ? -18.973 6.135 -7.621 1.00 92.94 263 TYR A N 1
ATOM 2101 C CA . TYR A 1 263 ? -17.721 5.418 -7.364 1.00 92.94 263 TYR A CA 1
ATOM 2102 C C . TYR A 1 263 ? -17.421 4.379 -8.445 1.00 92.94 263 TYR A C 1
ATOM 2104 O O . TYR A 1 263 ? -16.284 4.307 -8.909 1.00 92.94 263 TYR A O 1
ATOM 2112 N N . ILE A 1 264 ? -18.432 3.630 -8.896 1.00 92.31 264 ILE A N 1
ATOM 2113 C CA . ILE A 1 264 ? -18.288 2.644 -9.975 1.00 92.31 264 ILE A CA 1
ATOM 2114 C C . ILE A 1 264 ? -17.902 3.331 -11.287 1.00 92.31 264 ILE A C 1
ATOM 2116 O O . ILE A 1 264 ? -16.942 2.917 -11.929 1.00 92.31 264 ILE A O 1
ATOM 2120 N N . ILE A 1 265 ? -18.592 4.408 -11.671 1.00 90.62 265 ILE A N 1
ATOM 2121 C CA . ILE A 1 265 ? -18.277 5.164 -12.893 1.00 90.62 265 ILE A CA 1
ATOM 2122 C C . ILE A 1 265 ? -16.847 5.710 -12.826 1.00 90.62 265 ILE A C 1
ATOM 2124 O O . ILE A 1 265 ? -16.097 5.598 -13.793 1.00 90.62 265 ILE A O 1
ATOM 2128 N N . THR A 1 266 ? -16.436 6.237 -11.670 1.00 91.38 266 THR A N 1
ATOM 2129 C CA . THR A 1 266 ? -15.071 6.750 -11.479 1.00 91.38 266 THR A CA 1
ATOM 2130 C C . THR A 1 266 ? -14.035 5.631 -11.606 1.00 91.38 266 THR A C 1
ATOM 2132 O O . THR A 1 266 ? -13.010 5.820 -12.258 1.00 91.38 266 THR A O 1
ATOM 2135 N N . LEU A 1 267 ? -14.308 4.445 -11.049 1.00 93.25 267 LEU A N 1
ATOM 2136 C CA . LEU A 1 267 ? -13.461 3.265 -11.233 1.00 93.25 267 LEU A CA 1
ATOM 2137 C C . LEU A 1 267 ? -13.395 2.836 -12.700 1.00 93.25 267 LEU A C 1
ATOM 2139 O O . LEU A 1 267 ? -12.313 2.498 -13.173 1.00 93.25 267 LEU A O 1
ATOM 2143 N N . LEU A 1 268 ? -14.498 2.895 -13.447 1.00 92.00 268 LEU A N 1
ATOM 2144 C CA . LEU A 1 268 ? -14.491 2.540 -14.865 1.00 92.00 268 LEU A CA 1
ATOM 2145 C C . LEU A 1 268 ? -13.645 3.500 -15.709 1.00 92.00 268 LEU A C 1
ATOM 2147 O O . LEU A 1 268 ? -12.936 3.040 -16.604 1.00 92.00 268 LEU A O 1
ATOM 2151 N N . LEU A 1 269 ? -13.642 4.800 -15.387 1.00 91.81 269 LEU A N 1
ATOM 2152 C CA . LEU A 1 269 ? -12.812 5.804 -16.070 1.00 91.81 269 LEU A CA 1
ATOM 2153 C C . LEU A 1 269 ? -11.307 5.526 -15.952 1.00 91.81 269 LEU A C 1
ATOM 2155 O O . LEU A 1 269 ? -10.537 5.952 -16.811 1.00 91.81 269 LEU A O 1
ATOM 2159 N N . THR A 1 270 ? -10.872 4.766 -14.942 1.00 87.88 270 THR A N 1
ATOM 2160 C CA . THR A 1 270 ? -9.452 4.396 -14.782 1.00 87.88 270 THR A CA 1
ATOM 2161 C C . THR A 1 270 ? -8.923 3.571 -15.959 1.00 87.88 270 THR A C 1
ATOM 2163 O O . THR A 1 270 ? -7.720 3.580 -16.218 1.00 87.88 270 THR A O 1
ATOM 2166 N N . PHE A 1 271 ? -9.814 2.938 -16.731 1.00 86.38 271 PHE A N 1
ATOM 2167 C CA . PHE A 1 271 ? -9.469 2.207 -17.949 1.00 86.38 271 PHE A CA 1
ATOM 2168 C C . PHE A 1 271 ? -8.887 3.102 -19.037 1.00 86.38 271 PHE A C 1
ATOM 2170 O O . PHE A 1 271 ? -8.136 2.612 -19.866 1.00 86.38 271 PHE A O 1
ATOM 2177 N N . ILE A 1 272 ? -9.164 4.410 -19.023 1.00 84.38 272 ILE A N 1
ATOM 2178 C CA . ILE A 1 272 ? -8.525 5.359 -19.946 1.00 84.38 272 ILE A CA 1
ATOM 2179 C C . ILE A 1 272 ? -7.005 5.352 -19.730 1.00 84.38 272 ILE A C 1
ATOM 2181 O O . ILE A 1 272 ? -6.244 5.344 -20.698 1.00 84.38 272 ILE A O 1
ATOM 2185 N N . VAL A 1 273 ? -6.568 5.302 -18.466 1.00 80.38 273 VAL A N 1
ATOM 2186 C CA . VAL A 1 273 ? -5.147 5.290 -18.092 1.00 80.38 273 VAL A CA 1
ATOM 2187 C C . VAL A 1 273 ? -4.549 3.891 -18.233 1.00 80.38 273 VAL A C 1
ATOM 2189 O O . VAL A 1 273 ? -3.489 3.734 -18.830 1.00 80.38 273 VAL A O 1
ATOM 2192 N N . TYR A 1 274 ? -5.237 2.858 -17.742 1.00 83.06 274 TYR A N 1
ATOM 2193 C CA . TYR A 1 274 ? -4.800 1.461 -17.856 1.00 83.06 274 TYR A CA 1
ATOM 2194 C C . TYR A 1 274 ? -5.380 0.758 -19.087 1.00 83.06 274 TYR A C 1
ATOM 2196 O O . TYR A 1 274 ? -5.775 -0.411 -19.033 1.00 83.06 274 TYR A O 1
ATOM 2204 N N . ASN A 1 275 ? -5.444 1.468 -20.212 1.00 81.44 275 ASN A N 1
ATOM 2205 C CA . ASN A 1 275 ? -6.003 0.890 -21.425 1.00 81.44 275 ASN A CA 1
ATOM 2206 C C . ASN A 1 275 ? -5.078 -0.223 -21.973 1.00 81.44 275 ASN A C 1
ATOM 2208 O O . ASN A 1 275 ? -3.858 -0.177 -21.772 1.00 81.44 275 ASN A O 1
ATOM 2212 N N . PRO A 1 276 ? -5.628 -1.226 -22.680 1.00 77.19 276 PRO A N 1
ATOM 2213 C CA . PRO A 1 276 ? -4.835 -2.330 -23.210 1.00 77.19 276 PRO A CA 1
ATOM 2214 C C . PRO A 1 276 ? -3.714 -1.872 -24.141 1.00 77.19 276 PRO A C 1
ATOM 2216 O O . PRO A 1 276 ? -2.625 -2.429 -24.082 1.00 77.19 276 PRO A O 1
ATOM 2219 N N . ILE A 1 277 ? -3.940 -0.835 -24.958 1.00 77.62 277 ILE A N 1
ATOM 2220 C CA . ILE A 1 277 ? -2.940 -0.309 -25.901 1.00 77.62 277 ILE A CA 1
ATOM 2221 C C . ILE A 1 277 ? -1.689 0.150 -25.143 1.00 77.62 277 ILE A C 1
ATOM 2223 O O . ILE A 1 277 ? -0.585 -0.258 -25.487 1.00 77.62 277 ILE A O 1
ATOM 2227 N N . TYR A 1 278 ? -1.860 0.923 -24.073 1.00 75.62 278 TYR A N 1
ATOM 2228 C CA . TYR A 1 278 ? -0.783 1.386 -23.207 1.00 75.62 278 TYR A CA 1
ATOM 2229 C C . TYR A 1 278 ? -0.024 0.207 -22.592 1.00 75.62 278 TYR A C 1
ATOM 2231 O O . TYR A 1 278 ? 1.205 0.172 -22.632 1.00 75.62 278 TYR A O 1
ATOM 2239 N N . ILE A 1 279 ? -0.745 -0.791 -22.076 1.00 75.38 279 ILE A N 1
ATOM 2240 C CA . ILE A 1 279 ? -0.141 -1.974 -21.453 1.00 75.38 279 ILE A CA 1
ATOM 2241 C C . ILE A 1 279 ? 0.654 -2.804 -22.467 1.00 75.38 279 ILE A C 1
ATOM 2243 O O . ILE A 1 279 ? 1.783 -3.185 -22.170 1.00 75.38 279 ILE A O 1
ATOM 2247 N N . PHE A 1 280 ? 0.111 -3.028 -23.666 1.00 76.06 280 PHE A N 1
ATOM 2248 C CA . PHE A 1 280 ? 0.782 -3.773 -24.736 1.00 76.06 280 PHE A CA 1
ATOM 2249 C C . PHE A 1 280 ? 1.955 -3.005 -25.363 1.00 76.06 280 PHE A C 1
ATOM 2251 O O . PHE A 1 280 ? 2.926 -3.625 -25.789 1.00 76.06 280 PHE A O 1
ATOM 2258 N N . GLN A 1 281 ? 1.910 -1.668 -25.384 1.00 71.25 281 GLN A N 1
ATOM 2259 C CA . GLN A 1 281 ? 3.040 -0.829 -25.806 1.00 71.25 281 GLN A CA 1
ATOM 2260 C C . GLN A 1 281 ? 4.222 -0.918 -24.836 1.00 71.25 281 GLN A C 1
ATOM 2262 O O . GLN A 1 281 ? 5.374 -0.920 -25.263 1.00 71.25 281 GLN A O 1
ATOM 2267 N N . HIS A 1 282 ? 3.948 -1.003 -23.532 1.00 68.50 282 HIS A N 1
ATOM 2268 C CA . HIS A 1 282 ? 4.983 -1.026 -22.496 1.00 68.50 282 HIS A CA 1
ATOM 2269 C C . HIS A 1 282 ? 5.386 -2.445 -22.078 1.00 68.50 282 HIS A C 1
ATOM 2271 O O . HIS A 1 282 ? 6.297 -2.608 -21.264 1.00 68.50 282 HIS A O 1
ATOM 2277 N N . GLY A 1 283 ? 4.740 -3.489 -22.603 1.00 74.00 283 GLY A N 1
ATOM 2278 C CA . GLY A 1 283 ? 5.055 -4.852 -22.209 1.00 74.00 283 GLY A CA 1
ATOM 2279 C C . GLY A 1 283 ? 3.988 -5.893 -22.491 1.00 74.00 283 GLY A C 1
ATOM 2280 O O . GLY A 1 283 ? 3.063 -5.710 -23.271 1.00 74.00 283 GLY A O 1
ATOM 2281 N N . ARG A 1 284 ? 4.142 -7.039 -21.829 1.00 79.75 284 ARG A N 1
ATOM 2282 C CA . ARG A 1 284 ? 3.107 -8.079 -21.778 1.00 79.75 284 ARG A CA 1
ATOM 2283 C C . ARG A 1 284 ? 2.242 -7.879 -20.534 1.00 79.75 284 ARG A C 1
ATOM 2285 O O . ARG A 1 284 ? 2.799 -7.539 -19.486 1.00 79.75 284 ARG A O 1
ATOM 2292 N N . PRO A 1 285 ? 0.921 -8.111 -20.616 1.00 83.19 285 PRO A N 1
ATOM 2293 C CA . PRO A 1 285 ? 0.031 -7.988 -19.471 1.00 83.19 285 PRO A CA 1
ATOM 2294 C C . PRO A 1 285 ? 0.412 -9.002 -18.389 1.00 83.19 285 PRO A C 1
ATOM 2296 O O . PRO A 1 285 ? 0.550 -10.197 -18.646 1.00 83.19 285 PRO A O 1
ATOM 2299 N N . GLY A 1 286 ? 0.598 -8.504 -17.172 1.00 84.81 286 GLY A N 1
ATOM 2300 C CA . GLY A 1 286 ? 0.853 -9.310 -15.986 1.00 84.81 286 GLY A CA 1
ATOM 2301 C C . GLY A 1 286 ? -0.438 -9.744 -15.291 1.00 84.81 286 GLY A C 1
ATOM 2302 O O . GLY A 1 286 ? -1.537 -9.290 -15.615 1.00 84.81 286 GLY A O 1
ATOM 2303 N N . LEU A 1 287 ? -0.295 -10.597 -14.274 1.00 86.69 287 LEU A N 1
ATOM 2304 C CA . LEU A 1 287 ? -1.414 -11.106 -13.472 1.00 86.69 287 LEU A CA 1
ATOM 2305 C C . LEU A 1 287 ? -2.260 -9.973 -12.863 1.00 86.69 287 LEU A C 1
ATOM 2307 O O . LEU A 1 287 ? -3.483 -10.065 -12.841 1.00 86.69 287 LEU A O 1
ATOM 2311 N N . GLY A 1 288 ? -1.629 -8.882 -12.421 1.00 89.25 288 GLY A N 1
ATOM 2312 C CA . GLY A 1 288 ? -2.343 -7.720 -11.894 1.00 89.25 288 GLY A CA 1
ATOM 2313 C C . GLY A 1 288 ? -3.269 -7.093 -12.925 1.00 89.25 288 GLY A C 1
ATOM 2314 O O . GLY A 1 288 ? -4.417 -6.806 -12.606 1.00 89.25 288 GLY A O 1
ATOM 2315 N N . TYR A 1 289 ? -2.827 -6.975 -14.176 1.00 90.31 289 TYR A N 1
ATOM 2316 C CA . TYR A 1 289 ? -3.668 -6.424 -15.231 1.00 90.31 289 TYR A CA 1
ATOM 2317 C C . TYR A 1 289 ? -4.850 -7.336 -15.576 1.00 90.31 289 TYR A C 1
ATOM 2319 O O . TYR A 1 289 ? -5.968 -6.858 -15.743 1.00 90.31 289 TYR A O 1
ATOM 2327 N N . ILE A 1 290 ? -4.637 -8.654 -15.597 1.00 91.19 290 ILE A N 1
ATOM 2328 C CA . ILE A 1 290 ? -5.715 -9.633 -15.819 1.00 91.19 290 ILE A CA 1
ATOM 2329 C C . ILE A 1 290 ? -6.783 -9.516 -14.721 1.00 91.19 290 ILE A C 1
ATOM 2331 O O . ILE A 1 290 ? -7.974 -9.424 -15.016 1.00 91.19 290 ILE A O 1
ATOM 2335 N N . VAL A 1 291 ? -6.362 -9.463 -13.454 1.00 93.38 291 VAL A N 1
ATOM 2336 C CA . VAL A 1 291 ? -7.272 -9.313 -12.306 1.00 93.38 291 VAL A CA 1
ATOM 2337 C C . VAL A 1 291 ? -7.982 -7.952 -12.327 1.00 93.38 291 VAL A C 1
ATOM 2339 O O . VAL A 1 291 ? -9.166 -7.869 -11.994 1.00 93.38 291 VAL A O 1
ATOM 2342 N N . TYR A 1 292 ? -7.291 -6.891 -12.753 1.00 94.31 292 TYR A N 1
ATOM 2343 C CA . TYR A 1 292 ? -7.879 -5.564 -12.942 1.00 94.31 292 TYR A CA 1
ATOM 2344 C C . TYR A 1 292 ? -8.993 -5.585 -13.997 1.00 94.31 292 TYR A C 1
ATOM 2346 O O . TYR A 1 292 ? -10.103 -5.139 -13.707 1.00 94.31 292 TYR A O 1
ATOM 2354 N N . ILE A 1 293 ? -8.733 -6.154 -15.180 1.00 94.06 293 ILE A N 1
ATOM 2355 C CA . ILE A 1 293 ? -9.724 -6.275 -16.258 1.00 94.06 293 ILE A CA 1
ATOM 2356 C C . ILE A 1 293 ? -10.922 -7.109 -15.814 1.00 94.06 293 ILE A C 1
ATOM 2358 O O . ILE A 1 293 ? -12.058 -6.716 -16.064 1.00 94.06 293 ILE A O 1
ATOM 2362 N N . PHE A 1 294 ? -10.692 -8.212 -15.098 1.00 95.19 294 PHE A N 1
ATOM 2363 C CA . PHE A 1 294 ? -11.774 -9.011 -14.528 1.00 95.19 294 PHE A CA 1
ATOM 2364 C C . PHE A 1 294 ? -12.689 -8.167 -13.627 1.00 95.19 294 PHE A C 1
ATOM 2366 O O . PHE A 1 294 ? -13.897 -8.126 -13.846 1.00 95.19 294 PHE A O 1
ATOM 2373 N N . GLY A 1 295 ? -12.125 -7.431 -12.664 1.00 94.62 295 GLY A N 1
ATOM 2374 C CA . GLY A 1 295 ? -12.908 -6.543 -11.801 1.00 94.62 295 GLY A CA 1
ATOM 2375 C C . GLY A 1 295 ? -13.625 -5.431 -12.576 1.00 94.62 295 GLY A C 1
ATOM 2376 O O . GLY A 1 295 ? -14.789 -5.142 -12.305 1.00 94.62 295 GLY A O 1
ATOM 2377 N N . TRP A 1 296 ? -12.962 -4.845 -13.575 1.00 94.88 296 TRP A N 1
ATOM 2378 C CA . TRP A 1 296 ? -13.530 -3.803 -14.431 1.00 94.88 296 TRP A CA 1
ATOM 2379 C C . TRP A 1 296 ? -14.737 -4.301 -15.242 1.00 94.88 296 TRP A C 1
ATOM 2381 O O . TRP A 1 296 ? -15.770 -3.634 -15.272 1.00 94.88 296 TRP A O 1
ATOM 2391 N N . ILE A 1 297 ? -14.652 -5.501 -15.829 1.00 94.50 297 ILE A N 1
ATOM 2392 C CA . ILE A 1 297 ? -15.757 -6.125 -16.575 1.00 94.50 297 ILE A CA 1
ATOM 2393 C C . ILE A 1 297 ? -16.971 -6.337 -15.667 1.00 94.50 297 ILE A C 1
ATOM 2395 O O . ILE A 1 297 ? -18.089 -6.036 -16.077 1.00 94.50 297 ILE A O 1
ATOM 2399 N N . LEU A 1 298 ? -16.773 -6.800 -14.428 1.00 96.19 298 LEU A N 1
ATOM 2400 C CA . LEU A 1 298 ? -17.877 -6.993 -13.480 1.00 96.19 298 LEU A CA 1
ATOM 2401 C C . LEU A 1 298 ? -18.577 -5.671 -13.124 1.00 96.19 298 LEU A C 1
ATOM 2403 O O . LEU A 1 298 ? -19.804 -5.634 -13.025 1.00 96.19 298 LEU A O 1
ATOM 2407 N N . PHE A 1 299 ? -17.821 -4.578 -12.974 1.00 94.81 299 PHE A N 1
ATOM 2408 C CA . PHE A 1 299 ? -18.397 -3.243 -12.788 1.00 94.81 299 PHE A CA 1
ATOM 2409 C C . PHE A 1 299 ? -19.195 -2.775 -14.008 1.00 94.81 299 PHE A C 1
ATOM 2411 O O . PHE A 1 299 ? -20.294 -2.241 -13.853 1.00 94.81 299 PHE A O 1
ATOM 2418 N N . GLY A 1 300 ? -18.663 -2.994 -15.214 1.00 92.00 300 GLY A N 1
ATOM 2419 C CA . GLY A 1 300 ? -19.354 -2.673 -16.462 1.00 92.00 300 GLY A CA 1
ATOM 2420 C C . GLY A 1 300 ? -20.653 -3.464 -16.616 1.00 92.00 300 GLY A C 1
ATOM 2421 O O . GLY A 1 300 ? -21.702 -2.875 -16.869 1.00 92.00 300 GLY A O 1
ATOM 2422 N N . TYR A 1 301 ? -20.596 -4.776 -16.375 1.00 93.94 301 TYR A N 1
ATOM 2423 C CA . TYR A 1 301 ? -21.751 -5.672 -16.410 1.00 93.94 301 TYR A CA 1
ATOM 2424 C C . TYR A 1 301 ? -22.868 -5.191 -15.478 1.00 93.94 301 TYR A C 1
ATOM 2426 O O . TYR A 1 301 ? -24.004 -5.047 -15.917 1.00 93.94 301 TYR A O 1
ATOM 2434 N N . TYR A 1 302 ? -22.538 -4.851 -14.227 1.00 92.88 302 TYR A N 1
ATOM 2435 C CA . TYR A 1 302 ? -23.517 -4.335 -13.265 1.00 92.88 302 TYR A CA 1
ATOM 2436 C C . TYR A 1 302 ? -24.266 -3.097 -13.777 1.00 92.88 302 TYR A C 1
ATOM 2438 O O . TYR A 1 302 ? -25.483 -3.001 -13.632 1.00 92.88 302 TYR A O 1
ATOM 2446 N N . LEU A 1 303 ? -23.553 -2.131 -14.366 1.00 89.38 303 LEU A N 1
ATOM 2447 C CA . LEU A 1 303 ? -24.183 -0.900 -14.847 1.00 89.38 303 LEU A CA 1
ATOM 2448 C C . LEU A 1 303 ? -25.070 -1.134 -16.073 1.00 89.38 303 LEU A C 1
ATOM 2450 O O . LEU A 1 303 ? -26.093 -0.462 -16.206 1.00 89.38 303 LEU A O 1
ATOM 2454 N N . VAL A 1 304 ? -24.689 -2.058 -16.957 1.00 88.88 304 VAL A N 1
ATOM 2455 C CA . VAL A 1 304 ? -25.509 -2.436 -18.116 1.00 88.88 304 VAL A CA 1
ATOM 2456 C C . VAL A 1 304 ? -26.781 -3.143 -17.655 1.00 88.88 304 VAL A C 1
ATOM 2458 O O . VAL A 1 304 ? -27.870 -2.720 -18.034 1.00 88.88 304 VAL A O 1
ATOM 2461 N N . ASP A 1 305 ? -26.651 -4.140 -16.780 1.00 88.75 305 ASP A N 1
ATOM 2462 C CA . ASP A 1 305 ? -27.772 -4.906 -16.222 1.00 88.75 305 ASP A CA 1
ATOM 2463 C C . ASP A 1 305 ? -28.765 -3.997 -15.477 1.00 88.75 305 ASP A C 1
ATOM 2465 O O . ASP A 1 305 ? -29.968 -4.000 -15.740 1.00 88.75 305 ASP A O 1
ATOM 2469 N N . LYS A 1 306 ? -28.254 -3.088 -14.634 1.00 84.69 306 LYS A N 1
ATOM 2470 C CA . LYS A 1 306 ? -29.073 -2.089 -13.931 1.00 84.69 306 LYS A CA 1
ATOM 2471 C C . LYS A 1 306 ? -29.863 -1.196 -14.895 1.00 84.69 306 LYS A C 1
ATOM 2473 O O . LYS A 1 306 ? -31.036 -0.919 -14.641 1.00 84.69 306 LYS A O 1
ATOM 2478 N N . LYS A 1 307 ? -29.237 -0.727 -15.982 1.00 83.62 307 LYS A N 1
ATOM 2479 C CA . LYS A 1 307 ? -29.906 0.106 -16.998 1.00 83.62 307 LYS A CA 1
ATOM 2480 C C . LYS A 1 307 ? -30.957 -0.677 -17.779 1.00 83.62 307 LYS A C 1
ATOM 2482 O O . LYS A 1 307 ? -32.023 -0.129 -18.044 1.00 83.62 307 LYS A O 1
ATOM 2487 N N . TRP A 1 308 ? -30.675 -1.933 -18.115 1.00 79.31 308 TRP A N 1
ATOM 2488 C CA . TRP A 1 308 ? -31.616 -2.810 -18.808 1.00 79.31 308 TRP A CA 1
ATOM 2489 C C . TRP A 1 308 ? -32.896 -3.016 -17.988 1.00 79.31 308 TRP A C 1
ATOM 2491 O O . TRP A 1 308 ? -33.989 -2.716 -18.461 1.00 79.31 308 TRP A O 1
ATOM 2501 N N . ILE A 1 309 ? -32.755 -3.380 -16.709 1.00 77.75 309 ILE A N 1
ATOM 2502 C CA . ILE A 1 309 ? -33.885 -3.568 -15.782 1.00 77.75 309 ILE A CA 1
ATOM 2503 C C . ILE A 1 309 ? -34.697 -2.275 -15.605 1.00 77.75 309 ILE A C 1
ATOM 2505 O O . ILE A 1 309 ? -35.921 -2.309 -15.485 1.00 77.75 309 ILE A O 1
ATOM 2509 N N . GLN A 1 310 ? -34.039 -1.112 -15.569 1.00 77.25 310 GLN A N 1
ATOM 2510 C CA . GLN A 1 310 ? -34.740 0.175 -15.502 1.00 77.25 310 GLN A CA 1
ATOM 2511 C C . GLN A 1 310 ? -35.523 0.479 -16.783 1.00 77.25 310 GLN A C 1
ATOM 2513 O O . GLN A 1 310 ? -36.607 1.048 -16.698 1.00 77.25 310 GLN A O 1
ATOM 2518 N N . SER A 1 311 ? -34.999 0.094 -17.949 1.00 73.38 311 SER A N 1
ATOM 2519 C CA . SER A 1 311 ? -35.690 0.248 -19.230 1.00 73.38 311 SER A CA 1
ATOM 2520 C C . SER A 1 311 ? -36.948 -0.617 -19.299 1.00 73.38 311 SER A C 1
ATOM 2522 O O . SER A 1 311 ? -37.987 -0.124 -19.720 1.00 73.38 311 SER A O 1
ATOM 2524 N N . GLU A 1 312 ? -36.884 -1.872 -18.842 1.00 73.25 312 GLU A N 1
ATOM 2525 C CA . GLU A 1 312 ? -38.038 -2.785 -18.821 1.00 73.25 312 GLU A CA 1
ATOM 2526 C C . GLU A 1 312 ? -39.140 -2.350 -17.849 1.00 73.25 312 GLU A C 1
ATOM 2528 O O . GLU A 1 312 ? -40.305 -2.614 -18.101 1.00 73.25 312 GLU A O 1
ATOM 2533 N N . ARG A 1 313 ? -38.805 -1.672 -16.743 1.00 64.88 313 ARG A N 1
ATOM 2534 C CA . ARG A 1 313 ? -39.807 -1.168 -15.780 1.00 64.88 313 ARG A CA 1
ATOM 2535 C C . ARG A 1 313 ? -40.528 0.102 -16.227 1.00 64.88 313 ARG A C 1
ATOM 2537 O O . ARG A 1 313 ? -41.536 0.458 -15.624 1.00 64.88 313 ARG A O 1
ATOM 2544 N N . ASN A 1 314 ? -39.971 0.816 -17.201 1.00 64.88 314 ASN A N 1
ATOM 2545 C CA . ASN A 1 314 ? -40.532 2.062 -17.724 1.00 64.88 314 ASN A CA 1
ATOM 2546 C C . ASN A 1 314 ? -41.361 1.843 -19.007 1.00 64.88 314 ASN A C 1
ATOM 2548 O O . ASN A 1 314 ? -41.897 2.817 -19.540 1.00 64.88 314 ASN A O 1
ATOM 2552 N N . HIS A 1 315 ? -41.442 0.599 -19.488 1.00 50.47 315 HIS A N 1
ATOM 2553 C CA . HIS A 1 315 ? -42.315 0.135 -20.566 1.00 50.47 315 HIS A CA 1
ATOM 2554 C C . HIS A 1 315 ? -43.458 -0.706 -19.994 1.00 50.47 315 HIS A C 1
ATOM 2556 O O . HIS A 1 315 ? -44.552 -0.651 -20.597 1.00 50.47 315 HIS A O 1
#